Protein AF-A0A7C5T8Y0-F1 (afdb_monomer_lite)

Secondary structure (DSSP, 8-state):
---EEEEEETTEEEEEETTEEEETTEEEES-EEEETTEEEETTEE-----------EETTEESS---S------TTSEE-GGGHHHHHHHHHHHHHHHHTT-HHHHHHHHHHHT-HHHHHHHTTS-PPPPSSSHHHHHHHHHHHTTTTS-PPPP---HHHHHHTT-S-HHHHHTT--SSHHHHHHHHHTT-GGGGG--PPPSGGGHHHHHHHHHHS--EEETTEEE---GGGGTSSEEEEEETTEEEEEEEETTEEEEEESS-B--TTS-----PPEEETTEEEETTEEES----EEEEEEEESS-EEEEEE--S----S-EEEEE--

pLDDT: mean 71.52, std 16.38, range [30.36, 96.81]

Sequence (328 aa):
MHPFEVRISPSRALRVEEDKLQLGQSRVVGKVEVRGDGVYVDGRLVTFRRALKCPVKVGGLYLCGGPPEVPRFFYRDVFMPDFGELLRVSELYATDRLNSGDCLAEYLLALVRSSSFLWDIYSRREPGMPRRCREVLGALRARGLRERRLYTPPRLDAKTSALLGLLRFGEALELVERSWFGFAVAMRYGIYSAVRWRLPPGPDSWLFLFGIYAALDPVVVPGGVAADLGLLRTVPYVVARVVGRWLVAFNVAGLYIAAGNFNMMVDGGRKRARYASCDGDKCAVGKLLFNQCVEMNCGVVKTSDFEFKGLVKCRDFGTAFFSVEPCS

Radius of gyration: 21.52 Å; chains: 1; bounding box: 53×60×53 Å

Foldseek 3Di:
DDWDWFPLALPWIWTDDQQWIDIPPDIDGAGWDQFLQAIDGPNHHDDDDDDPPQPDDDPNDGPPDPDDNGDFQDRPQKDFPVCSRLSHLLRRLLSRCVNVQNLLSVLLSCFLALPVLLCCLVVVHDGDQDPGSRLLNVLSNQQSCVVPDNDDRRDDDPLSCLLSVNDDPVSLVVLLDLALSNLSSCLLSLVLCSVVRPDDRDSSSNSVVSSVLSQQAWGDDVPFIEGHPSNQVVGQWMWHRGSNWTWTWGQDPNDIAIEIPTPYDYPDDPPPRQYWDDDDQWIDRPQKTKPDFDFDQWKFKDAPVDTDTGTTDDDPPVGPIMMIGGDD

Structure (mmCIF, N/CA/C/O backbone):
data_AF-A0A7C5T8Y0-F1
#
_entry.id   AF-A0A7C5T8Y0-F1
#
loop_
_atom_site.group_PDB
_atom_site.id
_atom_site.type_symbol
_atom_site.label_atom_id
_atom_site.label_alt_id
_atom_site.label_comp_id
_atom_site.label_asym_id
_atom_site.label_entity_id
_atom_site.label_seq_id
_atom_site.pdbx_PDB_ins_code
_atom_site.Cartn_x
_atom_site.Cartn_y
_atom_site.Cartn_z
_atom_site.occupancy
_atom_site.B_iso_or_equiv
_atom_site.auth_seq_id
_atom_site.auth_comp_id
_atom_site.auth_asym_id
_atom_site.auth_atom_id
_atom_site.pdbx_PDB_model_num
ATOM 1 N N . MET A 1 1 ? -5.258 -8.574 21.446 1.00 65.69 1 MET A N 1
ATOM 2 C CA . MET A 1 1 ? -4.651 -7.629 20.483 1.00 65.69 1 MET A CA 1
ATOM 3 C C . MET A 1 1 ? -3.834 -6.623 21.277 1.00 65.69 1 MET A C 1
ATOM 5 O O . MET A 1 1 ? -4.382 -6.034 22.194 1.00 65.69 1 MET A O 1
ATOM 9 N N . HIS A 1 2 ? -2.546 -6.415 20.983 1.00 74.56 2 HIS A N 1
ATOM 10 C CA . HIS A 1 2 ? -1.782 -5.408 21.732 1.00 74.56 2 HIS A CA 1
ATOM 11 C C . HIS A 1 2 ? -2.324 -3.997 21.462 1.00 74.56 2 HIS A C 1
ATOM 13 O O . HIS A 1 2 ? -2.599 -3.691 20.300 1.00 74.56 2 HIS A O 1
ATOM 19 N N . PRO A 1 3 ? -2.481 -3.151 22.494 1.00 81.94 3 PRO A N 1
ATOM 20 C CA . PRO A 1 3 ? -2.982 -1.797 22.321 1.00 81.94 3 PRO A CA 1
ATOM 21 C C . PRO A 1 3 ? -2.024 -0.964 21.466 1.00 81.94 3 PRO A C 1
ATOM 23 O O . PRO A 1 3 ? -0.803 -1.078 21.593 1.00 81.94 3 PRO A O 1
ATOM 26 N N . PHE A 1 4 ? -2.573 -0.121 20.593 1.00 84.38 4 PHE A N 1
ATOM 27 C CA . PHE A 1 4 ? -1.785 0.720 19.692 1.00 84.38 4 PHE A CA 1
ATOM 28 C C . PHE A 1 4 ? -2.462 2.063 19.405 1.00 84.38 4 PHE A C 1
ATOM 30 O O . PHE A 1 4 ? -3.678 2.219 19.516 1.00 84.38 4 PHE A O 1
ATOM 37 N N . GLU A 1 5 ? -1.647 3.055 19.046 1.00 86.12 5 GLU A N 1
ATOM 38 C CA . GLU A 1 5 ? -2.076 4.419 18.742 1.00 86.12 5 GLU A CA 1
ATOM 39 C C . GLU A 1 5 ? -1.697 4.782 17.298 1.00 86.12 5 GLU A C 1
ATOM 41 O O . GLU A 1 5 ? -0.579 4.523 16.859 1.00 86.12 5 GLU A O 1
ATOM 46 N N . VAL A 1 6 ? -2.645 5.364 16.557 1.00 81.31 6 VAL A N 1
ATOM 47 C CA . VAL A 1 6 ? -2.522 5.669 15.123 1.00 81.31 6 VAL A CA 1
ATOM 48 C C . VAL A 1 6 ? -3.023 7.081 14.852 1.00 81.31 6 VAL A C 1
ATOM 50 O O . VAL A 1 6 ? -4.186 7.393 15.119 1.00 81.31 6 VAL A O 1
ATOM 53 N N . ARG A 1 7 ? -2.208 7.959 14.263 1.00 75.88 7 ARG A N 1
ATOM 54 C CA . ARG A 1 7 ? -2.655 9.294 13.843 1.00 75.88 7 ARG A CA 1
ATOM 55 C C . ARG A 1 7 ? -3.558 9.187 12.623 1.00 75.88 7 ARG A C 1
ATOM 57 O O . ARG A 1 7 ? -3.109 9.091 11.485 1.00 75.88 7 ARG A O 1
ATOM 64 N N . ILE A 1 8 ? -4.866 9.286 12.847 1.00 70.31 8 ILE A N 1
ATOM 65 C CA . ILE A 1 8 ? -5.853 9.388 11.760 1.00 70.31 8 ILE A CA 1
ATOM 66 C C . ILE A 1 8 ? -5.995 10.822 11.219 1.00 70.31 8 ILE A C 1
ATOM 68 O O . ILE A 1 8 ? -6.752 11.065 10.270 1.00 70.31 8 ILE A O 1
ATOM 72 N N . SER A 1 9 ? -5.322 11.780 11.871 1.00 67.44 9 SER A N 1
ATOM 73 C CA . SER A 1 9 ? -5.052 13.129 11.371 1.00 67.44 9 SER A CA 1
ATOM 74 C C . SER A 1 9 ? -3.861 13.773 12.092 1.00 67.44 9 SER A C 1
ATOM 76 O O . SER A 1 9 ? -3.529 13.309 13.183 1.00 67.44 9 SER A O 1
ATOM 78 N N . PRO A 1 10 ? -3.278 14.876 11.577 1.00 66.88 10 PRO A N 1
ATOM 79 C CA . PRO A 1 10 ? -2.125 15.529 12.207 1.00 66.88 10 PRO A CA 1
ATOM 80 C C . PRO A 1 10 ? -2.317 15.902 13.684 1.00 66.88 10 PRO A C 1
ATOM 82 O O . PRO A 1 10 ? -1.357 15.901 14.445 1.00 66.88 10 PRO A O 1
ATOM 85 N N . SER A 1 11 ? -3.549 16.208 14.105 1.00 66.94 11 SER A N 1
ATOM 86 C CA . SER A 1 11 ? -3.871 16.616 15.479 1.00 66.94 11 SER A CA 1
ATOM 87 C C . SER A 1 11 ? -4.691 15.592 16.265 1.00 66.94 11 SER A C 1
ATOM 89 O O . SER A 1 11 ? -5.116 15.883 17.382 1.00 66.94 11 SER A O 1
ATOM 91 N N . ARG A 1 12 ? -4.974 14.408 15.701 1.00 71.31 12 ARG A N 1
ATOM 92 C CA . ARG A 1 12 ? -5.805 13.395 16.374 1.00 71.31 12 ARG A CA 1
ATOM 93 C C . ARG A 1 12 ? -5.262 12.000 16.165 1.00 71.31 12 ARG A C 1
ATOM 95 O O . ARG A 1 12 ? -5.125 11.549 15.026 1.00 71.31 12 ARG A O 1
ATOM 102 N N . ALA A 1 13 ? -5.090 11.305 17.276 1.00 78.25 13 ALA A N 1
ATOM 103 C CA . ALA A 1 13 ? -4.768 9.899 17.300 1.00 78.25 13 ALA A CA 1
ATOM 104 C C . ALA A 1 13 ? -5.986 9.057 17.691 1.00 78.25 13 ALA A C 1
ATOM 106 O O . ALA A 1 13 ? -6.806 9.458 18.524 1.00 78.25 13 ALA A O 1
ATOM 107 N N . LEU A 1 14 ? -6.095 7.910 17.036 1.00 79.75 14 LEU A N 1
ATOM 108 C CA . LEU A 1 14 ? -6.981 6.817 17.367 1.00 79.75 14 LEU A CA 1
ATOM 109 C C . LEU A 1 14 ? -6.203 5.845 18.251 1.00 79.75 14 LEU A C 1
ATOM 111 O O . LEU A 1 14 ? -5.215 5.270 17.803 1.00 79.75 14 LEU A O 1
ATOM 115 N N . ARG A 1 15 ? -6.655 5.657 19.484 1.00 84.56 15 ARG A N 1
ATOM 116 C CA . ARG A 1 15 ? -6.183 4.597 20.369 1.00 84.56 15 ARG A CA 1
ATOM 117 C C . ARG A 1 15 ? -7.102 3.401 20.216 1.00 84.56 15 ARG A C 1
ATOM 119 O O . ARG A 1 15 ? -8.324 3.539 20.309 1.00 84.56 15 ARG A O 1
ATOM 126 N N . VAL A 1 16 ? -6.497 2.259 19.949 1.00 84.94 16 VAL A N 1
ATOM 127 C CA . VAL A 1 16 ? -7.160 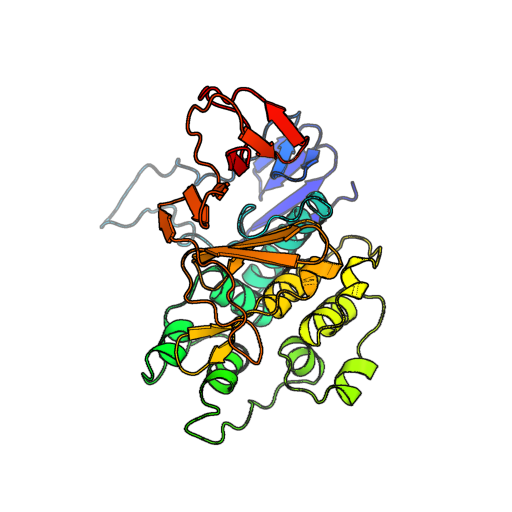0.973 19.794 1.00 84.94 16 VAL A CA 1
ATOM 128 C C . VAL A 1 16 ? -6.681 0.107 20.947 1.00 84.94 16 VAL A C 1
ATOM 130 O O . VAL A 1 16 ? -5.515 -0.275 20.997 1.00 84.94 16 VAL A O 1
ATOM 133 N N . GLU A 1 17 ? -7.565 -0.140 21.903 1.00 87.19 17 GLU A N 1
ATOM 134 C CA . GLU A 1 17 ? -7.331 -0.990 23.069 1.00 87.19 17 GLU A CA 1
ATOM 135 C C . GLU A 1 17 ? -8.321 -2.163 23.013 1.00 87.19 17 GLU A C 1
ATOM 137 O O . GLU A 1 17 ? -9.301 -2.101 22.274 1.00 87.19 17 GLU A O 1
ATOM 142 N N . GLU A 1 18 ? -8.076 -3.255 23.740 1.00 87.12 18 GLU A N 1
ATOM 143 C CA . GLU A 1 18 ? -8.909 -4.469 23.630 1.00 87.12 18 GLU A CA 1
ATOM 144 C C . GLU A 1 18 ? -10.381 -4.239 24.019 1.00 87.12 18 GLU A C 1
ATOM 146 O O . GLU A 1 18 ? -11.275 -4.916 23.511 1.00 87.12 18 GLU A O 1
ATOM 151 N N . ASP A 1 19 ? -10.634 -3.268 24.893 1.00 90.00 19 ASP A N 1
ATOM 152 C CA . ASP A 1 19 ? -11.925 -2.970 25.513 1.00 90.00 19 ASP A CA 1
ATOM 153 C C . ASP A 1 19 ? -12.510 -1.608 25.105 1.00 90.00 19 ASP A C 1
ATOM 155 O O . ASP A 1 19 ? -13.613 -1.246 25.533 1.00 90.00 19 ASP A O 1
ATOM 159 N N . LYS A 1 20 ? -11.785 -0.817 24.305 1.00 87.25 20 LYS A N 1
ATOM 160 C CA . LYS A 1 20 ? -12.259 0.492 23.848 1.00 87.25 20 LYS A CA 1
ATOM 161 C C . LYS A 1 20 ? -11.519 1.011 22.621 1.00 87.25 20 LYS A C 1
ATOM 163 O O . LYS A 1 20 ? -10.333 0.781 22.398 1.00 87.25 20 LYS A O 1
ATOM 168 N N . LEU A 1 21 ? -12.229 1.853 21.883 1.00 82.56 21 LEU A N 1
ATOM 169 C CA . LEU A 1 21 ? -11.697 2.670 20.805 1.00 82.56 21 LEU A CA 1
ATOM 170 C C . LEU A 1 21 ? -11.816 4.150 21.183 1.00 82.56 21 LEU A C 1
ATOM 172 O O . LEU A 1 21 ? -12.910 4.629 21.491 1.00 82.56 21 LEU A O 1
ATOM 176 N N . GLN A 1 22 ? -10.718 4.903 21.142 1.00 78.31 22 GLN A N 1
ATOM 177 C CA . GLN A 1 22 ? -10.705 6.313 21.542 1.00 78.31 22 GLN A CA 1
ATOM 178 C C . GLN A 1 22 ? -10.131 7.214 20.449 1.00 78.31 22 GLN A C 1
ATOM 180 O O . GLN A 1 22 ? -9.040 6.986 19.946 1.00 78.31 22 GLN A O 1
ATOM 185 N N . LEU A 1 23 ? -10.847 8.289 20.119 1.00 73.69 23 LEU A N 1
ATOM 186 C CA . LEU A 1 23 ? -10.410 9.341 19.208 1.00 73.69 23 LEU A CA 1
ATOM 187 C C . LEU A 1 23 ? -10.469 10.699 19.918 1.00 73.69 23 LEU A C 1
ATOM 189 O O . LEU A 1 23 ? -11.541 11.289 20.084 1.00 73.69 23 LEU A O 1
ATOM 193 N N . GLY A 1 24 ? -9.311 11.220 20.327 1.00 69.94 24 GLY A N 1
ATOM 194 C CA . GLY A 1 24 ? -9.250 12.422 21.165 1.00 69.94 24 GLY A CA 1
ATOM 195 C C . GLY A 1 24 ? -10.001 12.219 22.488 1.00 69.94 24 GLY A C 1
ATOM 196 O O . GLY A 1 24 ? -9.716 11.278 23.224 1.00 69.94 24 GLY A O 1
ATOM 197 N N . GLN A 1 25 ? -10.975 13.083 22.791 1.00 66.00 25 GLN A N 1
ATOM 198 C CA . GLN A 1 25 ? -11.827 12.947 23.985 1.00 66.00 25 GLN A CA 1
ATOM 199 C C . GLN A 1 25 ? -13.032 12.009 23.788 1.00 66.00 25 GLN A C 1
ATOM 201 O O . GLN A 1 25 ? -13.689 11.640 24.757 1.00 66.00 25 GLN A O 1
ATOM 206 N N . SER A 1 26 ? -13.350 11.621 22.549 1.00 64.94 26 SER A N 1
ATOM 207 C CA . SER A 1 26 ? -14.455 10.697 22.267 1.00 64.94 26 SER A CA 1
ATOM 208 C C . SER A 1 26 ? -13.987 9.254 22.434 1.00 64.94 26 SER A C 1
ATOM 210 O O . SER A 1 26 ? -12.995 8.864 21.824 1.00 64.94 26 SER A O 1
ATOM 212 N N . ARG A 1 27 ? -14.706 8.454 23.225 1.00 78.50 27 ARG A N 1
ATOM 213 C CA . ARG A 1 27 ? -14.421 7.026 23.426 1.00 78.50 27 ARG A CA 1
ATOM 214 C C . ARG A 1 27 ? -15.666 6.181 23.188 1.00 78.50 27 ARG A C 1
ATOM 216 O O . ARG A 1 27 ? -16.766 6.598 23.544 1.00 78.50 27 ARG A O 1
ATOM 223 N N . VAL A 1 28 ? -15.469 4.999 22.622 1.00 80.50 28 VAL A N 1
ATOM 224 C CA . VAL A 1 28 ? -16.471 3.941 22.500 1.00 80.50 28 VAL A CA 1
ATOM 225 C C . VAL A 1 28 ? -15.924 2.742 23.260 1.00 80.50 28 VAL A C 1
ATOM 227 O O . VAL A 1 28 ? -14.838 2.270 22.942 1.00 80.50 28 VAL A O 1
ATOM 230 N N . VAL A 1 29 ? -16.637 2.307 24.295 1.00 87.62 29 VAL A N 1
ATOM 231 C CA . VAL A 1 29 ? -16.274 1.136 25.106 1.00 87.62 29 VAL A CA 1
ATOM 232 C C . VAL A 1 29 ? -16.969 -0.086 24.515 1.00 87.62 29 VAL A C 1
ATOM 234 O O . VAL A 1 29 ? -18.123 0.027 24.105 1.00 87.62 29 VAL A O 1
ATOM 237 N N . GLY A 1 30 ? -16.260 -1.208 24.454 1.00 88.06 30 GLY A N 1
ATOM 238 C CA . GLY A 1 30 ? -16.724 -2.472 23.890 1.00 88.06 30 GLY A CA 1
ATOM 239 C C . GLY A 1 30 ? -15.552 -3.310 23.385 1.00 88.06 30 GLY A C 1
ATOM 240 O O . GLY A 1 30 ? -14.470 -2.781 23.133 1.00 88.06 30 GLY A O 1
ATOM 241 N N . LYS A 1 31 ? -15.761 -4.617 23.212 1.00 90.94 31 LYS A N 1
ATOM 242 C CA . LYS A 1 31 ? -14.727 -5.535 22.722 1.00 90.94 31 LYS A CA 1
ATOM 243 C C . LYS A 1 31 ? -14.282 -5.106 21.325 1.00 90.94 31 LYS A C 1
ATOM 245 O O . LYS A 1 31 ? -15.089 -5.121 20.390 1.00 90.94 31 LYS A O 1
ATOM 250 N N . VAL A 1 32 ? -13.011 -4.741 21.185 1.00 86.75 32 VAL A N 1
ATOM 251 C CA . VAL A 1 32 ? -12.444 -4.289 19.915 1.00 86.75 32 VAL A CA 1
ATOM 252 C C . VAL A 1 32 ? -11.831 -5.457 19.160 1.00 86.75 32 VAL A C 1
ATOM 254 O O . VAL A 1 32 ? -11.027 -6.218 19.694 1.00 86.75 32 VAL A O 1
ATOM 257 N N . GLU A 1 33 ? -12.189 -5.582 17.886 1.00 85.94 33 GLU A N 1
ATOM 258 C CA . GLU A 1 33 ? -11.655 -6.604 16.990 1.00 85.94 33 GLU A CA 1
ATOM 259 C C . GLU A 1 33 ? -11.249 -5.966 15.662 1.00 85.94 33 GLU A C 1
ATOM 261 O O . GLU A 1 33 ? -12.002 -5.184 15.082 1.00 85.94 33 GLU A O 1
ATOM 266 N N . VAL A 1 34 ? -10.069 -6.310 15.148 1.00 79.62 34 VAL A N 1
ATOM 267 C CA . VAL A 1 34 ? -9.705 -6.013 13.759 1.00 79.62 34 VAL A CA 1
ATOM 268 C C . VAL A 1 34 ? -9.941 -7.272 12.949 1.00 79.62 34 VAL A C 1
ATOM 270 O O . VAL A 1 34 ? -9.380 -8.317 13.250 1.00 79.62 34 VAL A O 1
ATOM 273 N N . ARG A 1 35 ? -10.801 -7.162 11.943 1.00 78.44 35 ARG A N 1
ATOM 274 C CA . ARG A 1 35 ? -11.185 -8.240 11.032 1.00 78.44 35 ARG A CA 1
ATOM 275 C C . ARG A 1 35 ? -10.740 -7.874 9.622 1.00 78.44 35 ARG A C 1
ATOM 277 O O . ARG A 1 35 ? -10.409 -6.719 9.359 1.00 78.44 35 ARG A O 1
ATOM 284 N N . GLY A 1 36 ? -10.755 -8.830 8.694 1.00 63.50 36 GLY A N 1
ATOM 285 C CA . GLY A 1 36 ? -10.302 -8.611 7.312 1.00 63.50 36 GLY A CA 1
ATOM 286 C C . GLY A 1 36 ? -11.020 -7.481 6.557 1.00 63.50 36 GLY A C 1
ATOM 287 O O . GLY A 1 36 ? -10.475 -6.953 5.588 1.00 63.50 36 GLY A O 1
ATOM 288 N N . ASP A 1 37 ? -12.202 -7.078 7.016 1.00 62.34 37 ASP A N 1
ATOM 289 C CA . ASP A 1 37 ? -13.075 -6.062 6.430 1.00 62.34 37 ASP A CA 1
ATOM 290 C C . ASP A 1 37 ? -13.169 -4.752 7.244 1.00 62.34 37 ASP A C 1
ATOM 292 O O . ASP A 1 37 ? -13.791 -3.792 6.779 1.00 62.34 37 ASP A O 1
ATOM 296 N N . GLY A 1 38 ? -12.523 -4.658 8.416 1.00 69.69 38 GLY A N 1
ATOM 297 C CA . GLY A 1 38 ? -12.429 -3.406 9.174 1.00 69.69 38 GLY A CA 1
ATOM 298 C C . GLY A 1 38 ? -12.188 -3.552 10.679 1.00 69.69 38 GLY A C 1
ATOM 299 O O . GLY A 1 38 ? -11.852 -4.617 11.188 1.00 69.69 38 GLY A O 1
ATOM 300 N N . VAL A 1 39 ? -12.357 -2.441 11.401 1.00 75.75 39 VAL A N 1
ATOM 301 C CA . VAL A 1 39 ? -12.285 -2.385 12.871 1.00 75.75 39 VAL A CA 1
ATOM 302 C C . VAL A 1 39 ? -13.698 -2.456 13.439 1.00 75.75 39 VAL A C 1
ATOM 304 O O . VAL A 1 39 ? -14.579 -1.731 12.982 1.00 75.75 39 VAL A O 1
ATOM 307 N N . TYR A 1 40 ? -13.908 -3.293 14.444 1.00 82.94 40 TYR A N 1
ATOM 308 C CA . TYR A 1 40 ? -15.197 -3.586 15.056 1.00 82.94 40 TYR A CA 1
ATOM 309 C C . TYR A 1 40 ? -15.184 -3.267 16.549 1.00 82.94 40 TYR A C 1
ATOM 311 O O . TYR A 1 40 ? -14.172 -3.471 17.211 1.00 82.94 40 TYR A O 1
ATOM 319 N N . VAL A 1 41 ? -16.320 -2.806 17.076 1.00 84.81 41 VAL A N 1
ATOM 320 C CA . VAL A 1 41 ? -16.587 -2.694 18.519 1.00 84.81 41 VAL A CA 1
ATOM 321 C C . VAL A 1 41 ? -17.884 -3.440 18.814 1.00 84.81 41 VAL A C 1
ATOM 323 O O . VAL A 1 41 ? -18.909 -3.136 18.200 1.00 84.81 41 VAL A O 1
ATOM 326 N N . ASP A 1 42 ? -17.832 -4.448 19.688 1.00 87.81 42 ASP A N 1
ATOM 327 C CA . ASP A 1 42 ? -18.957 -5.345 20.008 1.00 87.81 42 ASP A CA 1
ATOM 328 C C . ASP A 1 42 ? -19.651 -5.904 18.750 1.00 87.81 42 ASP A C 1
ATOM 330 O O . ASP A 1 42 ? -20.876 -5.902 18.608 1.00 87.81 42 ASP A O 1
ATOM 334 N N . GLY A 1 43 ? -18.846 -6.326 17.770 1.00 83.94 43 GLY A N 1
ATOM 335 C CA . GLY A 1 43 ? -19.334 -6.883 16.507 1.00 83.94 43 GLY A CA 1
ATOM 336 C C . GLY A 1 43 ? -19.924 -5.863 15.526 1.00 83.94 43 GLY A C 1
ATOM 337 O O . GLY A 1 43 ? -20.389 -6.261 14.460 1.00 83.94 43 GLY A O 1
ATOM 338 N N . ARG A 1 44 ? -19.861 -4.556 15.815 1.00 79.75 44 ARG A N 1
ATOM 339 C CA . ARG A 1 44 ? -20.306 -3.488 14.903 1.00 79.75 44 ARG A CA 1
ATOM 340 C C . ARG A 1 44 ? -19.128 -2.810 14.217 1.00 79.75 44 ARG A C 1
ATOM 342 O O . ARG A 1 44 ? -18.211 -2.343 14.888 1.00 79.75 44 ARG A O 1
ATOM 349 N N . LEU A 1 45 ? -19.184 -2.715 12.888 1.00 75.81 45 LEU A N 1
ATOM 350 C CA . LEU A 1 45 ? -18.157 -2.048 12.090 1.00 75.81 45 LEU A CA 1
ATOM 351 C C . LEU A 1 45 ? -18.060 -0.566 12.471 1.00 75.81 45 LEU A C 1
ATOM 353 O O . LEU A 1 45 ? -19.040 0.184 12.420 1.00 75.81 45 LEU A O 1
ATOM 357 N N . VAL A 1 46 ? -16.853 -0.128 12.802 1.00 69.62 46 VAL A N 1
ATOM 358 C CA . VAL A 1 46 ? -16.552 1.261 13.118 1.00 69.62 46 VAL A CA 1
ATOM 359 C C . VAL A 1 46 ? -16.432 2.048 11.822 1.00 69.62 46 VAL A C 1
ATOM 361 O O . VAL A 1 46 ? -15.484 1.897 11.054 1.00 69.62 46 VAL A O 1
ATOM 364 N N . THR A 1 47 ? -17.377 2.958 11.597 1.00 65.38 47 THR A N 1
ATOM 365 C CA . THR A 1 47 ? -17.291 3.914 10.489 1.00 65.38 47 THR A CA 1
ATOM 366 C C . THR A 1 47 ? -16.872 5.285 10.999 1.00 65.38 47 THR A C 1
ATOM 368 O O . THR A 1 47 ? -17.604 5.924 11.759 1.00 65.38 47 THR A O 1
ATOM 371 N N . PHE A 1 48 ? -15.729 5.785 10.534 1.00 58.84 48 PHE A N 1
ATOM 372 C CA . PHE A 1 48 ? -15.315 7.163 10.791 1.00 58.84 48 PHE A CA 1
ATOM 373 C C . PHE A 1 48 ? -16.110 8.117 9.901 1.00 58.84 48 PHE A C 1
ATOM 375 O O . PHE A 1 48 ? -15.754 8.347 8.747 1.00 58.84 48 PHE A O 1
ATOM 382 N N . ARG A 1 49 ? -17.191 8.686 10.434 1.00 50.72 49 ARG A N 1
ATOM 383 C CA . ARG A 1 49 ? -17.977 9.714 9.741 1.00 50.72 49 ARG A CA 1
ATOM 384 C C . ARG A 1 49 ? -17.530 11.110 10.159 1.00 50.72 49 ARG A C 1
ATOM 386 O O . ARG A 1 49 ? -17.079 11.330 11.284 1.00 50.72 49 ARG A O 1
ATOM 393 N N . ARG A 1 50 ? -17.696 12.080 9.258 1.00 47.88 50 ARG A N 1
ATOM 394 C CA . ARG A 1 50 ? -17.595 13.501 9.604 1.00 47.88 50 ARG A CA 1
ATOM 395 C C . ARG A 1 50 ? -18.639 13.802 10.683 1.00 47.88 50 ARG A C 1
ATOM 397 O O . ARG A 1 50 ? -19.819 13.521 10.492 1.00 47.88 50 ARG A O 1
ATOM 404 N N . ALA A 1 51 ? -18.213 14.363 11.813 1.00 45.12 51 ALA A N 1
ATOM 405 C CA . ALA A 1 51 ? -19.145 14.824 12.834 1.00 45.12 51 ALA A CA 1
ATOM 406 C C . ALA A 1 51 ? -19.991 15.967 12.243 1.00 45.12 51 ALA A C 1
ATOM 408 O O . ALA A 1 51 ? -19.470 17.040 11.951 1.00 45.12 51 ALA A O 1
ATOM 409 N N . LEU A 1 52 ? -21.288 15.722 12.039 1.00 42.00 52 LEU A N 1
ATOM 410 C CA . LEU A 1 52 ? -22.244 16.678 11.461 1.00 42.00 52 LEU A CA 1
ATOM 411 C C . LEU A 1 52 ? -22.649 17.810 12.426 1.00 42.00 52 LEU A C 1
ATOM 413 O O . LEU A 1 52 ? -23.392 18.705 12.036 1.00 42.00 52 LEU A O 1
ATOM 417 N N . LYS A 1 53 ? -22.164 17.815 13.676 1.00 41.56 53 LYS A N 1
ATOM 418 C CA . LYS A 1 53 ? -22.459 18.869 14.660 1.00 41.56 53 LYS A CA 1
ATOM 419 C C . LYS A 1 53 ? -21.632 20.136 14.402 1.00 41.56 53 LYS A C 1
ATOM 421 O O . LYS A 1 53 ? -20.783 20.498 15.207 1.00 41.56 53 LYS A O 1
ATOM 426 N N . CYS A 1 54 ? -21.872 20.811 13.282 1.00 49.12 54 CYS A N 1
ATOM 427 C CA . CYS A 1 54 ? -21.432 22.191 13.106 1.00 49.12 54 CYS A CA 1
ATOM 428 C C . CYS A 1 54 ? -22.561 23.023 12.484 1.00 49.12 54 CYS A C 1
ATOM 430 O O . CYS A 1 54 ? -22.702 23.037 11.260 1.00 49.12 54 CYS A O 1
ATOM 432 N N . PRO A 1 55 ? -23.402 23.669 13.307 1.00 43.88 55 PRO A N 1
ATOM 433 C CA . PRO A 1 55 ? -24.671 24.213 12.839 1.00 43.88 55 PRO A CA 1
ATOM 434 C C . PRO A 1 55 ? -24.589 25.565 12.108 1.00 43.88 55 PRO A C 1
ATOM 436 O O . PRO A 1 55 ? -25.638 26.106 11.785 1.00 43.88 55 PRO A O 1
ATOM 439 N N . VAL A 1 56 ? -23.410 26.135 11.807 1.00 44.00 56 VAL A N 1
ATOM 440 C CA . VAL A 1 56 ? -23.349 27.499 11.236 1.00 44.00 56 VAL A CA 1
ATOM 441 C C . VAL A 1 56 ? -22.307 27.641 10.118 1.00 44.00 56 VAL A C 1
ATOM 443 O O . VAL A 1 56 ? -21.116 27.384 10.313 1.00 44.00 56 VAL A O 1
ATOM 446 N N . LYS A 1 57 ? -22.775 28.084 8.939 1.00 44.38 57 LYS A N 1
ATOM 447 C CA . LYS A 1 57 ? -21.959 28.644 7.849 1.00 44.38 57 LYS A CA 1
ATOM 448 C C . LYS A 1 57 ? -21.931 30.167 7.995 1.00 44.38 57 LYS A C 1
ATOM 450 O O . LYS A 1 57 ? -22.993 30.776 8.051 1.00 44.38 57 LYS A O 1
ATOM 455 N N . VAL A 1 58 ? -20.749 30.779 7.968 1.00 42.34 58 VAL A N 1
ATOM 456 C CA . VAL A 1 58 ? -20.593 32.237 7.804 1.00 42.34 58 VAL A CA 1
ATOM 457 C C . VAL A 1 58 ? -19.679 32.466 6.604 1.00 42.34 58 VAL A C 1
ATOM 459 O O . VAL A 1 58 ? -18.600 31.883 6.531 1.00 42.34 58 VAL A O 1
ATOM 462 N N . GLY A 1 59 ? -20.140 33.230 5.609 1.00 47.53 59 GLY A N 1
ATOM 463 C CA . GLY A 1 59 ? -19.363 33.500 4.389 1.00 47.53 59 GLY A CA 1
ATOM 464 C C . GLY A 1 59 ? -19.016 32.259 3.549 1.00 47.53 59 GLY A C 1
ATOM 465 O O . GLY A 1 59 ? -17.991 32.239 2.879 1.00 47.53 59 GLY A O 1
ATOM 466 N N . GLY A 1 60 ? -19.823 31.192 3.613 1.00 50.06 60 GLY A N 1
ATOM 467 C CA . GLY A 1 60 ? -19.573 29.941 2.878 1.00 50.06 60 GLY A CA 1
ATOM 468 C C . GLY A 1 60 ? -18.589 28.970 3.547 1.00 50.06 60 GLY A C 1
ATOM 469 O O . GLY A 1 60 ? -18.427 27.849 3.064 1.00 50.06 60 GLY A O 1
ATOM 470 N N . LEU A 1 61 ? -17.998 29.341 4.687 1.00 41.56 61 LEU A N 1
ATOM 471 C CA . LEU A 1 61 ? -17.077 28.508 5.463 1.00 41.56 61 LEU A CA 1
ATOM 472 C C . LEU A 1 61 ? -17.773 27.941 6.711 1.00 41.56 61 LEU A C 1
ATOM 474 O O . LEU A 1 61 ? -18.549 28.625 7.381 1.00 41.56 61 LEU A O 1
ATOM 478 N N . TYR A 1 62 ? -17.512 26.669 7.022 1.00 49.41 62 TYR A N 1
ATOM 479 C CA . TYR A 1 62 ? -17.969 26.043 8.266 1.00 49.41 62 TYR A CA 1
ATOM 480 C C . TYR A 1 62 ? -17.062 26.497 9.417 1.00 49.41 62 TYR A C 1
ATOM 482 O O . TYR A 1 62 ? -15.855 26.272 9.357 1.00 49.41 62 TYR A O 1
ATOM 490 N N . LEU A 1 63 ? -17.635 27.095 10.469 1.00 43.75 63 LEU A N 1
ATOM 491 C CA . LEU A 1 63 ? -16.868 27.630 11.609 1.00 43.75 63 LEU A CA 1
ATOM 492 C C . LEU A 1 63 ? -16.137 26.541 12.415 1.00 43.75 63 LEU A C 1
ATOM 494 O O . LEU A 1 63 ? -15.058 26.774 12.946 1.00 43.75 63 LEU A O 1
ATOM 498 N N . CYS A 1 64 ? -16.664 25.316 12.440 1.00 51.59 64 CYS A N 1
ATOM 499 C CA . CYS A 1 64 ? -15.959 24.135 12.945 1.00 51.59 64 CYS A CA 1
ATOM 500 C C . CYS A 1 64 ? -15.169 23.506 11.791 1.00 51.59 64 CYS A C 1
ATOM 502 O O . CYS A 1 64 ? -15.466 22.409 11.307 1.00 51.59 64 CYS A O 1
ATOM 504 N N . GLY A 1 65 ? -14.183 24.255 11.306 1.00 40.25 65 GLY A N 1
ATOM 505 C CA . GLY A 1 65 ? -13.210 23.801 10.326 1.00 40.25 65 GLY A CA 1
ATOM 506 C C . GLY A 1 65 ? -12.289 22.751 10.937 1.00 40.25 65 GLY A C 1
ATOM 507 O O . GLY A 1 65 ? -11.148 23.034 11.282 1.00 40.25 65 GLY A O 1
ATOM 508 N N . GLY A 1 66 ? -12.761 21.508 11.056 1.00 39.06 66 GLY A N 1
ATOM 509 C CA . GLY A 1 66 ? -11.833 20.395 10.886 1.00 39.06 66 GLY A CA 1
ATOM 510 C C . GLY A 1 66 ? -11.212 20.527 9.490 1.00 39.06 66 GLY A C 1
ATOM 511 O O . GLY A 1 66 ? -11.928 20.943 8.572 1.00 39.06 66 GLY A O 1
ATOM 512 N N . PRO A 1 67 ? -9.913 20.238 9.314 1.00 39.28 67 PRO A N 1
ATOM 513 C CA . PRO A 1 67 ? -9.276 20.382 8.014 1.00 39.28 67 PRO A CA 1
ATOM 514 C C . PRO A 1 67 ? -10.054 19.603 6.936 1.00 39.28 67 PRO A C 1
ATOM 516 O O . PRO A 1 67 ? -10.709 18.603 7.268 1.00 39.28 67 PRO A O 1
ATOM 519 N N . PRO A 1 68 ? -10.010 20.059 5.666 1.00 46.00 68 PRO A N 1
ATOM 520 C CA . PRO A 1 68 ? -10.534 19.303 4.526 1.00 46.00 68 PRO A CA 1
ATOM 521 C C . PRO A 1 68 ? -10.078 17.847 4.625 1.00 46.00 68 PRO A C 1
ATOM 523 O O . PRO A 1 68 ? -8.992 17.608 5.151 1.00 46.00 68 PRO A O 1
ATOM 526 N N . GLU A 1 69 ? -10.930 16.911 4.185 1.00 53.16 69 GLU A N 1
ATOM 527 C CA . GLU A 1 69 ? -10.752 15.456 4.321 1.00 53.16 69 GLU A CA 1
ATOM 528 C C . GLU A 1 69 ? -9.282 15.056 4.425 1.00 53.16 69 GLU A C 1
ATOM 530 O O . GLU A 1 69 ? -8.544 15.049 3.438 1.00 53.16 69 GLU A O 1
ATOM 535 N N . VAL A 1 70 ? -8.846 14.784 5.655 1.00 55.25 70 VAL A N 1
ATOM 536 C CA . VAL A 1 70 ? -7.459 14.413 5.898 1.00 55.25 70 VAL A CA 1
ATOM 537 C C . VAL A 1 70 ? -7.204 13.121 5.129 1.00 55.25 70 VAL A C 1
ATOM 539 O O . VAL A 1 70 ? -8.011 12.191 5.253 1.00 55.25 70 VAL A O 1
ATOM 542 N N . PRO A 1 71 ? -6.153 13.055 4.298 1.00 59.19 71 PRO A N 1
ATOM 543 C CA . PRO A 1 71 ? -5.925 11.894 3.465 1.00 59.19 71 PRO A CA 1
ATOM 544 C C . PRO A 1 71 ? -5.648 10.665 4.339 1.00 59.19 71 PRO A C 1
ATOM 546 O O . PRO A 1 71 ? -4.982 10.735 5.370 1.00 59.19 71 PRO A O 1
ATOM 549 N N . ARG A 1 72 ? -6.238 9.538 3.945 1.00 68.38 72 ARG A N 1
ATOM 550 C CA . ARG A 1 72 ? -6.192 8.258 4.657 1.00 68.38 72 ARG A CA 1
ATOM 551 C C . ARG A 1 72 ? -6.096 7.135 3.638 1.00 68.38 72 ARG A C 1
ATOM 553 O O . ARG A 1 72 ? -6.644 7.274 2.540 1.00 68.38 72 ARG A O 1
ATOM 560 N N . PHE A 1 73 ? -5.462 6.043 4.041 1.00 63.91 73 PHE A N 1
ATOM 561 C CA . PHE A 1 73 ? -5.593 4.748 3.386 1.00 63.91 73 PHE A CA 1
ATOM 562 C C . PHE A 1 73 ? -6.826 4.082 3.994 1.00 63.91 73 PHE A C 1
ATOM 564 O O . PHE A 1 73 ? -6.878 3.879 5.206 1.00 63.91 73 PHE A O 1
ATOM 571 N N . PHE A 1 74 ? -7.869 3.853 3.196 1.00 57.62 74 PHE A N 1
ATOM 572 C CA . PHE A 1 74 ? -9.092 3.211 3.680 1.00 57.62 74 PHE A CA 1
ATOM 573 C C . PHE A 1 74 ? -9.229 1.804 3.102 1.00 57.62 74 PHE A C 1
ATOM 575 O O . PHE A 1 74 ? -8.737 1.506 2.019 1.00 57.62 74 PHE A O 1
ATOM 582 N N . TYR A 1 75 ? -9.967 0.980 3.848 1.00 51.03 75 TYR A N 1
ATOM 583 C CA . TYR A 1 75 ? -9.914 -0.481 3.911 1.00 51.03 75 TYR A CA 1
ATOM 584 C C . TYR A 1 75 ? -10.313 -1.296 2.671 1.00 51.03 75 TYR A C 1
ATOM 586 O O . TYR A 1 75 ? -10.770 -2.432 2.785 1.00 51.03 75 TYR A O 1
ATOM 594 N N . ARG A 1 76 ? -10.220 -0.725 1.474 1.00 57.94 76 ARG A N 1
ATOM 595 C CA . ARG A 1 76 ? -10.643 -1.383 0.232 1.00 57.94 76 ARG A CA 1
ATOM 596 C C . ARG A 1 76 ? -9.655 -1.215 -0.903 1.00 57.94 76 ARG A C 1
ATOM 598 O O . ARG A 1 76 ? -9.885 -1.777 -1.964 1.00 57.94 76 ARG A O 1
ATOM 605 N N . ASP A 1 77 ? -8.572 -0.473 -0.698 1.00 67.81 77 ASP A N 1
ATOM 606 C CA . ASP A 1 77 ? -7.627 -0.215 -1.777 1.00 67.81 77 ASP A CA 1
ATOM 607 C C . ASP A 1 77 ? -6.860 -1.494 -2.170 1.00 67.81 77 ASP A C 1
ATOM 609 O O . ASP A 1 77 ? -6.510 -1.646 -3.339 1.00 67.81 77 ASP A O 1
ATOM 613 N N . VAL A 1 78 ? -6.693 -2.457 -1.251 1.00 75.19 78 VAL A N 1
ATOM 614 C CA . VAL A 1 78 ? -6.138 -3.795 -1.533 1.00 75.19 78 VAL A CA 1
ATOM 615 C C . VAL A 1 78 ? -6.912 -4.885 -0.805 1.00 75.19 78 VAL A C 1
ATOM 617 O O . VAL A 1 78 ? -7.285 -4.736 0.361 1.00 75.19 78 VAL A O 1
ATOM 620 N N . PHE A 1 79 ? -7.086 -6.018 -1.476 1.00 77.56 79 PHE A N 1
ATOM 621 C CA . PHE A 1 79 ? -7.613 -7.251 -0.922 1.00 77.56 79 PHE A CA 1
ATOM 622 C C . PHE A 1 79 ? -6.788 -8.458 -1.394 1.00 77.56 79 PHE A C 1
ATOM 624 O O . PHE A 1 79 ? -6.582 -8.668 -2.593 1.00 77.56 79 PHE A O 1
ATOM 631 N N . MET A 1 80 ? -6.333 -9.250 -0.420 1.00 81.81 80 MET A N 1
ATOM 632 C CA . MET A 1 80 ? -5.646 -10.534 -0.582 1.00 81.81 80 MET A CA 1
ATOM 633 C C . MET A 1 80 ? -6.161 -11.459 0.534 1.00 81.81 80 MET A C 1
ATOM 635 O O . MET A 1 80 ? -5.949 -11.116 1.702 1.00 81.81 80 MET A O 1
ATOM 639 N N . PRO A 1 81 ? -6.839 -12.583 0.221 1.00 73.69 81 PRO A N 1
ATOM 640 C CA . PRO A 1 81 ? -7.556 -13.394 1.215 1.00 73.69 81 PRO A CA 1
ATOM 641 C C . PRO A 1 81 ? -6.715 -13.771 2.436 1.00 73.69 81 PRO A C 1
ATOM 643 O O . PRO A 1 81 ? -7.124 -13.543 3.571 1.00 73.69 81 PRO A O 1
ATOM 646 N N . ASP A 1 82 ? -5.493 -14.245 2.193 1.00 81.19 82 ASP A N 1
ATOM 647 C CA . ASP A 1 82 ? -4.610 -14.786 3.232 1.00 81.19 82 ASP A CA 1
ATOM 648 C C . ASP A 1 82 ? -3.985 -13.706 4.137 1.00 81.19 82 ASP A C 1
ATOM 650 O O . ASP A 1 82 ? -3.299 -14.024 5.107 1.00 81.19 82 ASP A O 1
ATOM 654 N N . PHE A 1 83 ? -4.208 -12.422 3.833 1.00 84.62 83 PHE A N 1
ATOM 655 C CA . PHE A 1 83 ? -3.570 -11.287 4.510 1.00 84.62 83 PHE A CA 1
ATOM 656 C C . PHE A 1 83 ? -4.567 -10.249 5.024 1.00 84.62 83 PHE A C 1
ATOM 658 O O . PHE A 1 83 ? -4.161 -9.135 5.346 1.00 84.62 83 PHE A O 1
ATOM 665 N N . GLY A 1 84 ? -5.859 -10.586 5.107 1.00 82.25 84 GLY A N 1
ATOM 666 C CA . GLY A 1 84 ? -6.930 -9.639 5.435 1.00 82.25 84 GLY A CA 1
ATOM 667 C C . GLY A 1 84 ? -6.635 -8.768 6.661 1.00 82.25 84 GLY A C 1
ATOM 668 O O . GLY A 1 84 ? -6.586 -7.546 6.542 1.00 82.25 84 GLY A O 1
ATOM 669 N N . GLU A 1 85 ? -6.393 -9.378 7.824 1.00 84.00 85 GLU A N 1
ATOM 670 C CA . GLU A 1 85 ? -6.102 -8.645 9.068 1.00 84.00 85 GLU A CA 1
ATOM 671 C C . GLU A 1 85 ? -4.816 -7.814 8.976 1.00 84.00 85 GLU A C 1
ATOM 673 O O . GLU A 1 85 ? -4.799 -6.649 9.377 1.00 84.00 85 GLU A O 1
ATOM 678 N N . LEU A 1 86 ? -3.751 -8.384 8.400 1.00 88.75 86 LEU A N 1
ATOM 679 C CA . LEU A 1 86 ? -2.475 -7.692 8.233 1.00 88.75 86 LEU A CA 1
ATOM 680 C C . LEU A 1 86 ? -2.636 -6.449 7.351 1.00 88.75 86 LEU A C 1
ATOM 682 O O . LEU A 1 86 ? -2.182 -5.381 7.744 1.00 88.75 86 LEU A O 1
ATOM 686 N N . LEU A 1 87 ? -3.340 -6.556 6.218 1.00 86.88 87 LEU A N 1
ATOM 687 C CA . LEU A 1 87 ? -3.650 -5.419 5.346 1.00 86.88 87 LEU A CA 1
ATOM 688 C C . LEU A 1 87 ? -4.347 -4.296 6.121 1.00 86.88 87 LEU A C 1
ATOM 690 O O . LEU A 1 87 ? -3.961 -3.135 5.981 1.00 86.88 87 LEU A O 1
ATOM 694 N N . ARG A 1 88 ? -5.323 -4.626 6.979 1.00 83.31 88 ARG A N 1
ATOM 695 C CA . ARG A 1 88 ? -6.036 -3.614 7.775 1.00 83.31 88 ARG A CA 1
ATOM 696 C C . ARG A 1 88 ? -5.134 -2.906 8.777 1.00 83.31 88 ARG A C 1
ATOM 698 O O . ARG A 1 88 ? -5.222 -1.687 8.925 1.00 83.31 88 ARG A O 1
ATOM 705 N N . VAL A 1 89 ? -4.262 -3.647 9.456 1.00 86.94 89 VAL A N 1
ATOM 706 C CA . VAL A 1 89 ? -3.295 -3.056 10.390 1.00 86.94 89 VAL A CA 1
ATOM 707 C C . VAL A 1 89 ? -2.273 -2.197 9.637 1.00 86.94 89 VAL A C 1
ATOM 709 O O . VAL A 1 89 ? -1.998 -1.066 10.039 1.00 86.94 89 VAL A O 1
ATOM 712 N N . SER A 1 90 ? -1.771 -2.679 8.502 1.00 91.31 90 SER A N 1
ATOM 713 C CA . SER A 1 90 ? -0.829 -1.954 7.650 1.00 91.31 90 SER A CA 1
ATOM 714 C C . SER A 1 90 ? -1.396 -0.638 7.118 1.00 91.31 90 SER A C 1
ATOM 716 O O . SER A 1 90 ? -0.676 0.355 7.083 1.00 91.31 90 SER A O 1
ATOM 718 N N . GLU A 1 91 ? -2.671 -0.583 6.732 1.00 86.50 91 GLU A N 1
ATOM 719 C CA . GLU A 1 91 ? -3.329 0.654 6.278 1.00 86.50 91 GLU A CA 1
ATOM 720 C C . GLU A 1 91 ? -3.507 1.688 7.393 1.00 86.50 91 GLU A C 1
ATOM 722 O O . GLU A 1 91 ? -3.366 2.894 7.154 1.00 86.50 91 GLU A O 1
ATOM 727 N N . LEU A 1 92 ? -3.792 1.231 8.617 1.00 83.94 92 LEU A N 1
ATOM 728 C CA . LEU A 1 92 ? -3.833 2.100 9.790 1.00 83.94 92 LEU A CA 1
ATOM 729 C C . LEU A 1 92 ? -2.465 2.758 9.994 1.00 83.94 92 LEU A C 1
ATOM 731 O O . LEU A 1 92 ? -2.377 3.986 10.020 1.00 83.94 92 LEU A O 1
ATOM 735 N N . TYR A 1 93 ? -1.389 1.972 10.036 1.00 91.06 93 TYR A N 1
ATOM 736 C CA . TYR A 1 93 ? -0.041 2.527 10.168 1.00 91.06 93 TYR A CA 1
ATOM 737 C C . TYR A 1 93 ? 0.389 3.356 8.951 1.00 91.06 93 TYR A C 1
ATOM 739 O O . TYR A 1 93 ? 1.030 4.388 9.123 1.00 91.06 93 TYR A O 1
ATOM 747 N N . ALA A 1 94 ? -0.022 3.006 7.728 1.00 90.50 94 ALA A N 1
ATOM 748 C CA . ALA A 1 94 ? 0.239 3.830 6.545 1.00 90.50 94 ALA A CA 1
ATOM 749 C C . ALA A 1 94 ? -0.418 5.213 6.678 1.00 90.50 94 ALA A C 1
ATOM 751 O O . ALA A 1 94 ? 0.178 6.235 6.336 1.00 90.50 94 ALA A O 1
ATOM 752 N N . THR A 1 95 ? -1.633 5.252 7.233 1.00 85.25 95 THR A N 1
ATOM 753 C CA . THR A 1 95 ? -2.350 6.494 7.537 1.00 85.25 95 THR A CA 1
ATOM 754 C C . THR A 1 95 ? -1.626 7.312 8.607 1.00 85.25 95 THR A C 1
ATOM 756 O O . THR A 1 95 ? -1.513 8.529 8.459 1.00 85.25 95 THR A O 1
ATOM 759 N N . ASP A 1 96 ? -1.087 6.670 9.645 1.00 87.44 96 ASP A N 1
ATOM 760 C CA . ASP A 1 96 ? -0.265 7.335 10.666 1.00 87.44 96 ASP A CA 1
ATOM 761 C C . ASP A 1 96 ? 1.010 7.963 10.085 1.00 87.44 96 ASP A C 1
ATOM 763 O O . ASP A 1 96 ? 1.292 9.142 10.333 1.00 87.44 96 ASP A O 1
ATOM 767 N N . ARG A 1 97 ? 1.743 7.215 9.249 1.00 91.81 97 ARG A N 1
ATOM 768 C CA . ARG A 1 97 ? 2.950 7.705 8.564 1.00 91.81 97 ARG A CA 1
ATOM 769 C C . ARG A 1 97 ? 2.645 8.894 7.663 1.00 91.81 97 ARG A C 1
ATOM 771 O O . ARG A 1 97 ? 3.312 9.923 7.758 1.00 91.81 97 ARG A O 1
ATOM 778 N N . LEU A 1 98 ? 1.596 8.787 6.850 1.00 88.12 98 LEU A N 1
ATOM 779 C CA . LEU A 1 98 ? 1.132 9.864 5.977 1.00 88.12 98 LEU A CA 1
ATOM 780 C C . LEU A 1 98 ? 0.790 11.130 6.769 1.00 88.12 98 LEU A C 1
ATOM 782 O O . LEU A 1 98 ? 1.262 12.217 6.445 1.00 88.12 98 LEU A O 1
ATOM 786 N N . ASN A 1 99 ? 0.017 10.993 7.847 1.00 83.06 99 ASN A N 1
ATOM 787 C CA . ASN A 1 99 ? -0.370 12.127 8.688 1.00 83.06 99 ASN A CA 1
ATOM 788 C C . ASN A 1 99 ? 0.793 12.714 9.493 1.00 83.06 99 ASN A C 1
ATOM 790 O O . ASN A 1 99 ? 0.712 13.863 9.929 1.00 83.06 99 ASN A O 1
ATOM 794 N N . SER A 1 100 ? 1.870 11.950 9.663 1.00 86.81 100 SER A N 1
ATOM 795 C CA . SER A 1 100 ? 3.129 12.408 10.252 1.00 86.81 100 SER A CA 1
ATOM 796 C C . SER A 1 100 ? 4.075 13.063 9.237 1.00 86.81 100 SER A C 1
ATOM 798 O O . SER A 1 100 ? 5.137 13.537 9.630 1.00 86.81 100 SER A O 1
ATOM 800 N N . GLY A 1 101 ? 3.692 13.139 7.957 1.00 86.38 101 GLY A N 1
ATOM 801 C CA . GLY A 1 101 ? 4.475 13.786 6.903 1.00 86.38 101 GLY A CA 1
ATOM 802 C C . GLY A 1 101 ? 5.540 12.895 6.260 1.00 86.38 101 GLY A C 1
ATOM 803 O O . GLY A 1 101 ? 6.495 13.417 5.687 1.00 86.38 101 GLY A O 1
ATOM 804 N N . ASP A 1 102 ? 5.406 11.570 6.353 1.00 91.62 102 ASP A N 1
ATOM 805 C CA . ASP A 1 102 ? 6.316 10.626 5.701 1.00 91.62 102 ASP A CA 1
ATOM 806 C C . ASP A 1 102 ? 6.168 10.672 4.167 1.00 91.62 102 ASP A C 1
ATOM 808 O O . ASP A 1 102 ? 5.090 10.430 3.615 1.00 91.62 102 ASP A O 1
ATOM 812 N N . CYS A 1 103 ? 7.268 10.952 3.464 1.00 91.12 103 CYS A N 1
ATOM 813 C CA . CYS A 1 103 ? 7.262 11.100 2.011 1.00 91.12 103 CYS A CA 1
ATOM 814 C C . CYS A 1 103 ? 7.062 9.796 1.227 1.00 91.12 103 CYS A C 1
ATOM 816 O O . CYS A 1 103 ? 6.575 9.846 0.096 1.00 91.12 103 CYS A O 1
ATOM 818 N N . LEU A 1 104 ? 7.406 8.638 1.794 1.00 91.69 104 LEU A N 1
ATOM 819 C CA . LEU A 1 104 ? 7.120 7.338 1.184 1.00 91.69 104 LEU A CA 1
ATOM 820 C C . L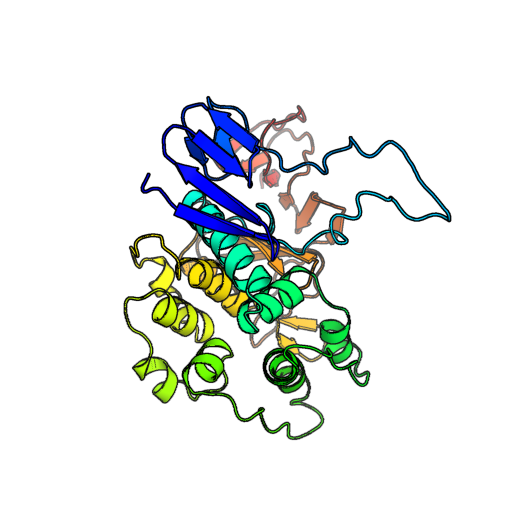EU A 1 104 ? 5.645 6.962 1.366 1.00 91.69 104 LEU A C 1
ATOM 822 O O . LEU A 1 104 ? 5.049 6.360 0.474 1.00 91.69 104 LEU A O 1
ATOM 826 N N . ALA A 1 105 ? 5.023 7.374 2.473 1.00 91.31 105 ALA A N 1
ATOM 827 C CA . ALA A 1 105 ? 3.578 7.251 2.639 1.00 91.31 105 ALA A CA 1
ATOM 828 C C . ALA A 1 105 ? 2.812 8.210 1.703 1.00 91.31 105 ALA A C 1
ATOM 830 O O . ALA A 1 105 ? 1.828 7.804 1.090 1.00 91.31 105 ALA A O 1
ATOM 831 N N . GLU A 1 106 ? 3.288 9.446 1.505 1.00 89.00 106 GLU A N 1
ATOM 832 C CA . GLU A 1 106 ? 2.765 10.366 0.471 1.00 89.00 106 GLU A CA 1
ATOM 833 C C . GLU A 1 106 ? 2.894 9.763 -0.941 1.00 89.00 106 GLU A C 1
ATOM 835 O O . GLU A 1 106 ? 1.958 9.825 -1.738 1.00 89.00 106 GLU A O 1
ATOM 840 N N . TYR A 1 107 ? 4.027 9.119 -1.244 1.00 86.81 107 TYR A N 1
ATOM 841 C CA . TYR A 1 107 ? 4.238 8.381 -2.494 1.00 86.81 107 TYR A CA 1
ATOM 842 C C . TYR A 1 107 ? 3.226 7.255 -2.684 1.00 86.81 107 TYR A C 1
ATOM 844 O O . TYR A 1 107 ? 2.580 7.169 -3.731 1.00 86.81 107 TYR A O 1
ATOM 852 N N . LEU A 1 108 ? 3.054 6.418 -1.661 1.00 87.50 108 LEU A N 1
ATOM 853 C CA . LEU A 1 108 ? 2.096 5.321 -1.684 1.00 87.50 108 LEU A CA 1
ATOM 854 C C . LEU A 1 108 ? 0.672 5.846 -1.899 1.00 87.50 108 LEU A C 1
ATOM 856 O O . LEU A 1 108 ? -0.062 5.325 -2.736 1.00 87.50 108 LEU A O 1
ATOM 860 N N . LEU A 1 109 ? 0.295 6.926 -1.211 1.00 85.00 109 LEU A N 1
ATOM 861 C CA . LEU A 1 109 ? -1.013 7.554 -1.375 1.00 85.00 109 LEU A CA 1
ATOM 862 C C . LEU A 1 109 ? -1.206 8.088 -2.798 1.00 85.00 109 LEU A C 1
ATOM 864 O O . LEU A 1 109 ? -2.284 7.917 -3.370 1.00 85.00 109 LEU A O 1
ATOM 868 N N . ALA A 1 110 ? -0.189 8.734 -3.373 1.00 82.50 110 ALA A N 1
ATOM 869 C CA . ALA A 1 110 ? -0.258 9.264 -4.729 1.00 82.50 110 ALA A CA 1
ATOM 870 C C . ALA A 1 110 ? -0.501 8.151 -5.759 1.00 82.50 110 ALA A C 1
ATOM 872 O O . ALA A 1 110 ? -1.342 8.319 -6.648 1.00 82.50 110 ALA A O 1
ATOM 873 N N . LEU A 1 111 ? 0.173 7.003 -5.600 1.00 80.75 111 LEU A N 1
ATOM 874 C CA . LEU A 1 111 ? -0.058 5.802 -6.408 1.00 80.75 111 LEU A CA 1
ATOM 875 C C . LEU A 1 111 ? -1.496 5.297 -6.268 1.00 80.75 111 LEU A C 1
ATOM 877 O O . LEU A 1 111 ? -2.191 5.153 -7.272 1.00 80.75 111 LEU A O 1
ATOM 881 N N . VAL A 1 112 ? -1.970 5.084 -5.040 1.00 79.81 112 VAL A N 1
ATOM 882 C CA . VAL A 1 112 ? -3.338 4.608 -4.765 1.00 79.81 112 VAL A CA 1
ATOM 883 C C . VAL A 1 112 ? -4.382 5.544 -5.382 1.00 79.81 112 VAL A C 1
ATOM 885 O O . VAL A 1 112 ? -5.325 5.108 -6.049 1.00 79.81 112 VAL A O 1
ATOM 888 N N . ARG A 1 113 ? -4.196 6.857 -5.201 1.00 78.38 113 ARG A N 1
ATOM 889 C CA . ARG A 1 113 ? -5.135 7.896 -5.641 1.00 78.38 113 ARG A CA 1
ATOM 890 C C . ARG A 1 113 ? -5.017 8.283 -7.101 1.00 78.38 113 ARG A C 1
ATOM 892 O O . ARG A 1 113 ? -5.874 9.038 -7.556 1.00 78.38 113 ARG A O 1
ATOM 899 N N . SER A 1 114 ? -4.026 7.783 -7.842 1.00 72.94 114 SER A N 1
ATOM 900 C CA . SER A 1 114 ? -3.855 8.158 -9.252 1.00 72.94 114 SER A CA 1
ATOM 901 C C . SER A 1 114 ? -3.608 9.645 -9.438 1.00 72.94 114 SER A C 1
ATOM 903 O O . SER A 1 114 ? -4.227 10.290 -10.288 1.00 72.94 114 SER A O 1
ATOM 905 N N . SER A 1 115 ? -2.758 10.227 -8.593 1.00 76.69 115 SER A N 1
ATOM 906 C CA . SER A 1 115 ? -2.477 11.656 -8.680 1.00 76.69 115 SER A CA 1
ATOM 907 C C . SER A 1 115 ? -2.120 12.050 -10.114 1.00 76.69 115 SER A C 1
ATOM 909 O O . SER A 1 115 ? -1.361 11.355 -10.784 1.00 76.69 115 SER A O 1
ATOM 911 N N . SER A 1 116 ? -2.679 13.162 -10.594 1.00 71.38 116 SER A N 1
ATOM 912 C CA . SER A 1 116 ? -2.609 13.568 -12.007 1.00 71.38 116 SER A CA 1
ATOM 913 C C . SER A 1 116 ? -1.186 13.592 -12.570 1.00 71.38 116 SER A C 1
ATOM 915 O O . SER A 1 116 ? -0.971 13.165 -13.699 1.00 71.38 116 SER A O 1
ATOM 917 N N . PHE A 1 117 ? -0.199 13.992 -11.765 1.00 71.75 117 PHE A N 1
ATOM 918 C CA . PHE A 1 117 ? 1.205 14.033 -12.177 1.00 71.75 117 PHE A CA 1
ATOM 919 C C . PHE A 1 117 ? 1.795 12.652 -12.513 1.00 71.75 117 PHE A C 1
ATOM 921 O O . PHE A 1 117 ? 2.770 12.567 -13.257 1.00 71.75 117 PHE A O 1
ATOM 928 N N . LEU A 1 118 ? 1.211 11.566 -11.993 1.00 69.38 118 LEU A N 1
ATOM 929 C CA . LEU A 1 118 ? 1.567 10.206 -12.394 1.00 69.38 118 LEU A CA 1
ATOM 930 C C . LEU A 1 118 ? 1.155 9.957 -13.844 1.00 69.38 118 LEU A C 1
ATOM 932 O O . LEU A 1 118 ? 1.929 9.369 -14.589 1.00 69.38 118 LEU A O 1
ATOM 936 N N . TRP A 1 119 ? -0.015 10.455 -14.261 1.00 65.00 119 TRP A N 1
ATOM 937 C CA . TRP A 1 119 ? -0.523 10.352 -15.635 1.00 65.00 119 TRP A CA 1
ATOM 938 C C . TRP A 1 119 ? 0.229 11.224 -16.634 1.00 65.00 119 TRP A C 1
ATOM 940 O O . TRP A 1 119 ? 0.298 10.886 -17.818 1.00 65.00 119 TRP A O 1
ATOM 950 N N . ASP A 1 120 ? 0.822 12.327 -16.182 1.00 64.81 120 ASP A N 1
ATOM 951 C CA . ASP A 1 120 ? 1.602 13.218 -17.045 1.00 64.81 120 ASP A CA 1
ATOM 952 C C . ASP A 1 120 ? 2.783 12.485 -17.704 1.00 64.81 120 ASP A C 1
ATOM 954 O O . ASP A 1 120 ? 3.083 12.708 -18.878 1.00 64.81 120 ASP A O 1
ATOM 958 N N . ILE A 1 121 ? 3.370 11.517 -16.989 1.00 57.84 121 ILE A N 1
ATOM 959 C CA . ILE A 1 121 ? 4.417 10.622 -17.501 1.00 57.84 121 ILE A CA 1
ATOM 960 C C . ILE A 1 121 ? 3.904 9.803 -18.701 1.00 57.84 121 ILE A C 1
ATOM 962 O O . ILE A 1 121 ? 4.615 9.649 -19.693 1.00 57.84 121 ILE A O 1
ATOM 966 N N . TYR A 1 122 ? 2.656 9.328 -18.648 1.00 56.44 122 TYR A N 1
ATOM 967 C CA . TYR A 1 122 ? 2.027 8.534 -19.713 1.00 56.44 122 TYR A CA 1
ATOM 968 C C . TYR A 1 122 ? 1.559 9.401 -20.888 1.00 56.44 122 TYR A C 1
ATOM 970 O O . TYR A 1 122 ? 1.607 8.973 -22.039 1.00 56.44 122 TYR A O 1
ATOM 978 N N . SER A 1 123 ? 1.129 10.637 -20.619 1.00 57.47 123 SER A N 1
ATOM 979 C CA . SER A 1 123 ? 0.645 11.572 -21.645 1.00 57.47 123 SER A CA 1
ATOM 980 C C . SER A 1 123 ? 1.757 12.387 -22.317 1.00 57.47 123 SER A C 1
ATOM 982 O O . SER A 1 123 ? 1.464 13.255 -23.140 1.00 57.47 123 SER A O 1
ATOM 984 N N . ARG A 1 124 ? 3.033 12.097 -22.005 1.00 58.66 124 ARG A N 1
ATOM 985 C CA . ARG A 1 124 ? 4.223 12.802 -22.523 1.00 58.66 124 ARG A CA 1
ATOM 986 C C . ARG A 1 124 ? 4.171 14.319 -22.286 1.00 58.66 124 ARG A C 1
ATOM 988 O O . ARG A 1 124 ? 4.792 15.079 -23.029 1.00 58.66 124 ARG A O 1
ATOM 995 N N . ARG A 1 125 ? 3.433 14.754 -21.263 1.00 60.09 125 ARG A N 1
ATOM 996 C CA . ARG A 1 125 ? 3.372 16.148 -20.814 1.00 60.09 125 ARG A CA 1
ATOM 997 C C . ARG A 1 125 ? 4.485 16.392 -19.810 1.00 60.09 125 ARG A C 1
ATOM 999 O O . ARG A 1 125 ? 4.979 15.458 -19.182 1.00 60.09 125 ARG A O 1
ATOM 1006 N N . GLU A 1 126 ? 4.894 17.646 -19.657 1.00 62.75 126 GLU A N 1
ATOM 1007 C CA . GLU A 1 126 ? 5.758 18.001 -18.538 1.00 62.75 126 GLU A CA 1
ATOM 1008 C C . GLU A 1 126 ? 4.953 17.870 -17.235 1.00 62.75 126 GLU A C 1
ATOM 1010 O O . GLU A 1 126 ? 3.970 18.595 -17.072 1.00 62.75 126 GLU A O 1
ATOM 1015 N N . PRO A 1 127 ? 5.319 16.949 -16.321 1.00 61.94 127 PRO A N 1
ATOM 1016 C CA . PRO A 1 127 ? 4.528 16.724 -15.124 1.00 61.94 127 PRO A CA 1
ATOM 1017 C C . PRO A 1 127 ? 4.576 17.924 -14.192 1.00 61.94 127 PRO A C 1
ATOM 1019 O O . PRO A 1 127 ? 5.661 18.444 -13.897 1.00 61.94 127 PRO A O 1
ATOM 1022 N N . GLY A 1 128 ? 3.417 18.301 -13.654 1.00 64.88 128 GLY A N 1
ATOM 1023 C CA . GLY A 1 128 ? 3.360 19.240 -12.538 1.00 64.88 128 GLY A CA 1
ATOM 1024 C C . GLY A 1 128 ? 4.139 18.684 -11.344 1.00 64.88 128 GLY A C 1
ATOM 1025 O O . GLY A 1 128 ? 3.922 17.545 -10.933 1.00 64.88 128 GLY A O 1
ATOM 1026 N N . MET A 1 129 ? 5.069 19.460 -10.781 1.00 66.19 129 MET A N 1
ATOM 1027 C CA . MET A 1 129 ? 5.836 18.990 -9.627 1.00 66.19 129 MET A CA 1
ATOM 1028 C C . MET A 1 129 ? 5.053 19.190 -8.325 1.00 66.19 129 MET A C 1
ATOM 1030 O O . MET A 1 129 ? 4.625 20.314 -8.037 1.00 66.19 129 MET A O 1
ATOM 1034 N N . PRO A 1 130 ? 4.894 18.136 -7.505 1.00 70.81 130 PRO A N 1
ATOM 1035 C CA . PRO A 1 130 ? 4.311 18.289 -6.185 1.00 70.81 130 PRO A CA 1
ATOM 1036 C C . PRO A 1 130 ? 5.201 19.197 -5.327 1.00 70.81 130 PRO A C 1
ATOM 1038 O O . PRO A 1 130 ? 6.432 19.139 -5.386 1.00 70.81 130 PRO A O 1
ATOM 1041 N N . ARG A 1 131 ? 4.564 20.067 -4.534 1.00 73.38 131 ARG A N 1
ATOM 1042 C CA . ARG A 1 131 ? 5.270 21.021 -3.661 1.00 73.38 131 ARG A CA 1
ATOM 1043 C C . ARG A 1 131 ? 5.946 20.333 -2.471 1.00 73.38 131 ARG A C 1
ATOM 1045 O O . ARG A 1 131 ? 7.007 20.771 -2.045 1.00 73.38 131 ARG A O 1
ATOM 1052 N N . ARG A 1 132 ? 5.334 19.271 -1.937 1.00 80.81 132 ARG A N 1
ATOM 1053 C CA . ARG A 1 132 ? 5.874 18.444 -0.845 1.00 80.81 132 ARG A CA 1
ATOM 1054 C C . ARG A 1 132 ? 6.475 17.160 -1.399 1.00 80.81 132 ARG A C 1
ATOM 1056 O O . ARG A 1 132 ? 6.034 16.686 -2.440 1.00 80.81 132 ARG A O 1
ATOM 1063 N N . CYS A 1 133 ? 7.474 16.619 -0.699 1.00 86.69 133 CYS A N 1
ATOM 1064 C CA . CYS A 1 133 ? 8.114 15.344 -1.039 1.00 86.69 133 CYS A CA 1
ATOM 1065 C C . CYS A 1 133 ? 8.618 15.270 -2.490 1.00 86.69 133 CYS A C 1
ATOM 1067 O O . CYS A 1 133 ? 8.591 14.214 -3.119 1.00 86.69 133 CYS A O 1
ATOM 1069 N N . ARG A 1 134 ? 9.076 16.413 -3.023 1.00 82.94 134 ARG A N 1
ATOM 1070 C CA . ARG A 1 134 ? 9.430 16.608 -4.437 1.00 82.94 134 ARG A CA 1
ATOM 1071 C C . ARG A 1 134 ? 10.448 15.589 -4.945 1.00 82.94 134 ARG A C 1
ATOM 1073 O O . ARG A 1 134 ? 10.329 15.148 -6.081 1.00 82.94 134 ARG A O 1
ATOM 1080 N N . GLU A 1 135 ? 11.427 15.222 -4.124 1.00 83.00 135 GLU A N 1
ATOM 1081 C CA . GLU A 1 135 ? 12.476 14.263 -4.491 1.00 83.00 135 GLU A CA 1
ATOM 1082 C C . GLU A 1 135 ? 11.920 12.837 -4.593 1.00 83.00 135 GLU A C 1
ATOM 1084 O O . GLU A 1 135 ? 12.038 12.206 -5.641 1.00 83.00 135 GLU A O 1
ATOM 1089 N N . VAL A 1 136 ? 11.223 12.367 -3.552 1.00 84.75 136 VAL A N 1
ATOM 1090 C CA . VAL A 1 136 ? 10.615 11.025 -3.502 1.00 84.75 136 VAL A CA 1
ATOM 1091 C C . VAL A 1 136 ? 9.540 10.859 -4.578 1.00 84.75 136 VAL A C 1
ATOM 1093 O O . VAL A 1 136 ? 9.566 9.897 -5.342 1.00 84.75 136 VAL A O 1
ATOM 1096 N N . LEU A 1 137 ? 8.626 11.824 -4.711 1.00 80.06 137 LEU A N 1
ATOM 1097 C CA . LEU A 1 137 ? 7.600 11.806 -5.759 1.00 80.06 137 LEU A CA 1
ATOM 1098 C C . LEU A 1 137 ? 8.201 12.031 -7.155 1.00 80.06 137 LEU A C 1
ATOM 1100 O O . LEU A 1 137 ? 7.682 11.529 -8.151 1.00 80.06 137 LEU A O 1
ATOM 1104 N N . GLY A 1 138 ? 9.329 12.740 -7.238 1.00 71.56 138 GLY A N 1
ATOM 1105 C CA . GLY A 1 138 ? 10.100 12.931 -8.463 1.00 71.56 138 GLY A CA 1
ATOM 1106 C C . GLY A 1 138 ? 10.682 11.632 -9.020 1.00 71.56 138 GLY A C 1
ATOM 1107 O O . GLY A 1 138 ? 10.797 11.503 -10.240 1.00 71.56 138 GLY A O 1
ATOM 1108 N N . ALA A 1 139 ? 10.961 10.638 -8.170 1.00 73.00 139 ALA A N 1
ATOM 1109 C CA . ALA A 1 139 ? 11.434 9.323 -8.604 1.00 73.00 139 ALA A CA 1
ATOM 1110 C C . ALA A 1 139 ? 10.432 8.591 -9.522 1.00 73.00 139 ALA A C 1
ATOM 1112 O O . ALA A 1 139 ? 10.846 7.799 -10.363 1.00 73.00 139 ALA A O 1
ATOM 1113 N N . LEU A 1 140 ? 9.128 8.881 -9.446 1.00 67.38 140 LEU A N 1
ATOM 1114 C CA . LEU A 1 140 ? 8.143 8.332 -10.392 1.00 67.38 140 LEU A CA 1
ATOM 1115 C C . LEU A 1 140 ? 8.359 8.878 -11.806 1.00 67.38 140 LEU A C 1
ATOM 1117 O O . LEU A 1 140 ? 8.376 8.112 -12.770 1.00 67.38 140 LEU A O 1
ATOM 1121 N N . ARG A 1 141 ? 8.628 10.188 -11.929 1.00 62.59 141 ARG A N 1
ATOM 1122 C CA . ARG A 1 141 ? 8.948 10.854 -13.208 1.00 62.59 141 ARG A CA 1
ATOM 1123 C C . ARG A 1 141 ? 10.198 10.258 -13.855 1.00 62.59 141 ARG A C 1
ATOM 1125 O O . ARG A 1 141 ? 10.252 10.142 -15.077 1.00 62.59 141 ARG A O 1
ATOM 1132 N N . ALA A 1 142 ? 11.167 9.846 -13.039 1.00 59.44 142 ALA A N 1
ATOM 1133 C CA . ALA A 1 142 ? 12.395 9.193 -13.478 1.00 59.44 142 ALA A CA 1
ATOM 1134 C C . ALA A 1 142 ? 12.167 7.984 -14.373 1.00 59.44 142 ALA A C 1
ATOM 1136 O O . ALA A 1 142 ? 12.833 7.788 -15.389 1.00 59.44 142 ALA A O 1
ATOM 1137 N N . ARG A 1 143 ? 11.238 7.135 -13.937 1.00 59.66 143 ARG A N 1
ATOM 1138 C CA . ARG A 1 143 ? 11.123 5.773 -14.439 1.00 59.66 143 ARG A CA 1
ATOM 1139 C C . ARG A 1 143 ? 10.451 5.721 -15.801 1.00 59.66 143 ARG A C 1
ATOM 1141 O O . ARG A 1 143 ? 10.861 4.916 -16.626 1.00 59.66 143 ARG A O 1
ATOM 1148 N N . GLY A 1 144 ? 9.484 6.602 -16.063 1.00 51.38 144 GLY A N 1
ATOM 1149 C CA . GLY A 1 144 ? 8.790 6.649 -17.355 1.00 51.38 144 GLY A CA 1
ATOM 1150 C C . GLY A 1 144 ? 9.459 7.510 -18.432 1.00 51.38 144 GLY A C 1
ATOM 1151 O O . GLY A 1 144 ? 9.076 7.424 -19.592 1.00 51.38 144 GLY A O 1
ATOM 1152 N N . LEU A 1 145 ? 10.480 8.313 -18.100 1.00 49.47 145 LEU A N 1
ATOM 1153 C CA . LEU A 1 145 ? 11.201 9.138 -19.086 1.00 49.47 145 LEU A CA 1
ATOM 1154 C C . LEU A 1 145 ? 12.368 8.422 -19.786 1.00 49.47 145 LEU A C 1
ATOM 1156 O O . LEU A 1 145 ? 13.005 9.030 -20.653 1.00 49.47 145 LEU A O 1
ATOM 1160 N N . ARG A 1 146 ? 12.615 7.140 -19.467 1.00 45.91 146 ARG A N 1
ATOM 1161 C CA . ARG A 1 146 ? 13.740 6.343 -19.994 1.00 45.91 146 ARG A CA 1
ATOM 1162 C C . ARG A 1 146 ? 13.845 6.344 -21.521 1.00 45.91 146 ARG A C 1
ATOM 1164 O O . ARG A 1 146 ? 14.949 6.247 -22.038 1.00 45.91 146 ARG A O 1
ATOM 1171 N N . GLU A 1 147 ? 12.736 6.508 -22.237 1.00 44.88 147 GLU A N 1
ATOM 1172 C CA . GLU A 1 147 ? 12.743 6.481 -23.705 1.00 44.88 147 GLU A CA 1
ATOM 1173 C C . GLU A 1 147 ? 13.137 7.809 -24.373 1.00 44.88 147 GLU A C 1
ATOM 1175 O O . GLU A 1 147 ? 13.391 7.821 -25.574 1.00 44.88 147 GLU A O 1
ATOM 1180 N N . ARG A 1 148 ? 13.171 8.946 -23.655 1.00 44.94 148 ARG A N 1
ATOM 1181 C CA . ARG A 1 148 ? 13.392 10.269 -24.288 1.00 44.94 148 ARG A CA 1
ATOM 1182 C C . ARG A 1 148 ? 14.471 11.141 -23.656 1.00 44.94 148 ARG A C 1
ATOM 1184 O O . ARG A 1 148 ? 14.998 12.012 -24.343 1.00 44.94 148 ARG A O 1
ATOM 1191 N N . ARG A 1 149 ? 14.804 10.955 -22.376 1.00 48.62 149 ARG A N 1
ATOM 1192 C CA . ARG A 1 149 ? 15.908 11.666 -21.710 1.00 48.62 149 ARG A CA 1
ATOM 1193 C C . ARG A 1 149 ? 16.575 10.746 -20.695 1.00 48.62 149 ARG A C 1
ATOM 1195 O O . ARG A 1 149 ? 15.884 10.070 -19.937 1.00 48.62 149 ARG A O 1
ATOM 1202 N N . LEU A 1 150 ? 17.908 10.782 -20.639 1.00 47.31 150 LEU A N 1
ATOM 1203 C CA . LEU A 1 150 ? 18.672 10.260 -19.505 1.00 47.31 150 LEU A CA 1
ATOM 1204 C C . LEU A 1 150 ? 18.199 10.995 -18.249 1.00 47.31 150 LEU A C 1
ATOM 1206 O O . LEU A 1 150 ? 18.508 12.168 -18.047 1.00 47.31 150 LEU A O 1
ATOM 1210 N N . TYR A 1 151 ? 17.376 10.327 -17.448 1.00 52.38 151 TYR A N 1
ATOM 1211 C CA . TYR A 1 151 ? 16.965 10.848 -16.160 1.00 52.38 151 TYR A CA 1
ATOM 1212 C C . TYR A 1 151 ? 17.957 10.373 -15.106 1.00 52.38 151 TYR A C 1
ATOM 1214 O O . TYR A 1 151 ? 18.093 9.173 -14.865 1.00 52.38 151 TYR A O 1
ATOM 1222 N N . THR A 1 152 ? 18.618 11.325 -14.458 1.00 57.50 152 THR A N 1
ATOM 1223 C CA . THR A 1 152 ? 19.449 11.057 -13.288 1.00 57.50 152 THR A CA 1
ATOM 1224 C C . THR A 1 152 ? 18.542 10.974 -12.058 1.00 57.50 152 THR A C 1
ATOM 1226 O O . THR A 1 152 ? 17.894 11.976 -11.742 1.00 57.50 152 THR A O 1
ATOM 1229 N N . PRO A 1 153 ? 18.451 9.816 -11.372 1.00 59.56 153 PRO A N 1
ATOM 1230 C CA . PRO A 1 153 ? 17.677 9.694 -10.142 1.00 59.56 153 PRO A CA 1
ATOM 1231 C C . PRO A 1 153 ? 18.058 10.770 -9.113 1.00 59.56 153 PRO A C 1
ATOM 1233 O O . PRO A 1 153 ? 19.235 11.137 -9.032 1.00 59.56 153 PRO A O 1
ATOM 1236 N N . PRO A 1 154 ? 17.091 11.300 -8.336 1.00 67.75 154 PRO A N 1
ATOM 1237 C CA . PRO A 1 154 ? 17.402 12.210 -7.240 1.00 67.75 154 PRO A CA 1
ATOM 1238 C C . PRO A 1 154 ? 18.341 11.523 -6.242 1.00 67.75 154 PRO A C 1
ATOM 1240 O O . PRO A 1 154 ? 18.272 10.307 -6.049 1.00 67.75 154 PRO A O 1
ATOM 1243 N N . ARG A 1 155 ? 19.222 12.303 -5.605 1.00 75.44 155 ARG A N 1
ATOM 1244 C CA . ARG A 1 155 ? 20.108 11.794 -4.551 1.00 75.44 155 ARG A CA 1
ATOM 1245 C C . ARG A 1 155 ? 19.284 11.546 -3.292 1.00 75.44 155 ARG A C 1
ATOM 1247 O O . ARG A 1 155 ? 19.03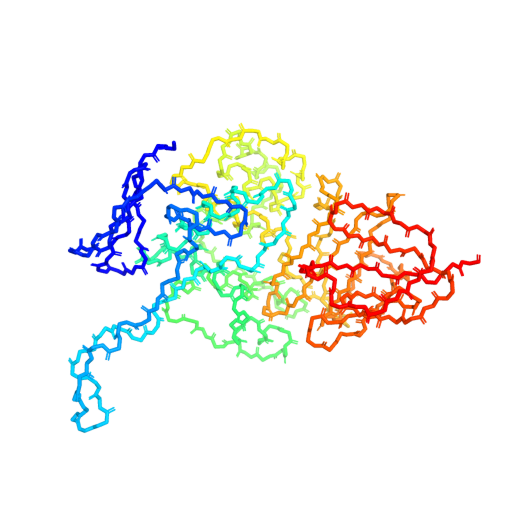3 12.471 -2.532 1.00 75.44 155 ARG A O 1
ATOM 1254 N N . LEU A 1 156 ? 18.857 10.305 -3.111 1.00 85.88 156 LEU A N 1
ATOM 1255 C CA . LEU A 1 156 ? 18.133 9.835 -1.935 1.00 85.88 156 LEU A CA 1
ATOM 1256 C C . LEU A 1 156 ? 19.058 8.969 -1.077 1.00 85.88 156 LEU A C 1
ATOM 1258 O O . LEU A 1 156 ? 20.054 8.435 -1.567 1.00 85.88 156 LEU A O 1
ATOM 1262 N N . ASP A 1 157 ? 18.727 8.809 0.203 1.00 90.94 157 ASP A N 1
ATOM 1263 C CA . ASP A 1 157 ? 19.437 7.865 1.062 1.00 90.94 157 ASP A CA 1
ATOM 1264 C C . ASP A 1 157 ? 19.252 6.418 0.567 1.00 90.94 157 ASP A C 1
ATOM 1266 O O . ASP A 1 157 ? 18.344 6.110 -0.215 1.00 90.94 157 ASP A O 1
ATOM 1270 N N . ALA A 1 158 ? 20.122 5.514 1.021 1.00 88.06 158 ALA A N 1
ATOM 1271 C CA . ALA A 1 158 ? 20.129 4.126 0.569 1.00 88.06 158 ALA A CA 1
ATOM 1272 C C . ALA A 1 158 ? 18.804 3.398 0.854 1.00 88.06 158 ALA A C 1
ATOM 1274 O O . ALA A 1 158 ? 18.332 2.644 0.005 1.00 88.06 158 ALA A O 1
ATOM 1275 N N . LYS A 1 159 ? 18.160 3.654 2.003 1.00 92.06 159 LYS A N 1
ATOM 1276 C CA . LYS A 1 159 ? 16.906 2.979 2.372 1.00 92.06 159 LYS A CA 1
ATOM 1277 C C . LYS A 1 159 ? 15.763 3.428 1.473 1.00 92.06 159 LYS A C 1
ATOM 1279 O O . LYS A 1 159 ? 15.053 2.592 0.915 1.00 92.06 159 LYS A O 1
ATOM 1284 N N . THR A 1 160 ? 15.618 4.735 1.279 1.00 91.62 160 THR A N 1
ATOM 1285 C CA . THR A 1 160 ? 14.612 5.295 0.370 1.00 91.62 160 THR A CA 1
ATOM 1286 C C . THR A 1 160 ? 14.866 4.841 -1.069 1.00 91.62 160 THR A C 1
ATOM 1288 O O . THR A 1 160 ? 13.940 4.423 -1.762 1.00 91.62 160 THR A O 1
ATOM 1291 N N . SER A 1 161 ? 16.126 4.841 -1.510 1.00 87.25 161 SER A N 1
ATOM 1292 C CA . SER A 1 161 ? 16.517 4.362 -2.841 1.00 87.25 161 SER A CA 1
ATOM 1293 C C . SER A 1 161 ? 16.172 2.887 -3.050 1.00 87.25 161 SER A C 1
ATOM 1295 O O . SER A 1 161 ? 15.680 2.522 -4.119 1.00 87.25 161 SER A O 1
ATOM 1297 N N . ALA A 1 162 ? 16.370 2.042 -2.033 1.00 89.12 162 ALA A N 1
ATOM 1298 C CA . ALA A 1 162 ? 16.008 0.629 -2.078 1.00 89.12 162 ALA A CA 1
ATOM 1299 C C . ALA A 1 162 ? 14.495 0.441 -2.245 1.00 89.12 162 ALA A C 1
ATOM 1301 O O . ALA A 1 162 ? 14.060 -0.239 -3.173 1.00 89.12 162 ALA A O 1
ATOM 1302 N N . LEU A 1 163 ? 13.687 1.105 -1.412 1.00 91.56 163 LEU A N 1
ATOM 1303 C CA . LEU A 1 163 ? 12.221 1.041 -1.480 1.00 91.56 163 LEU A CA 1
ATOM 1304 C C . LEU A 1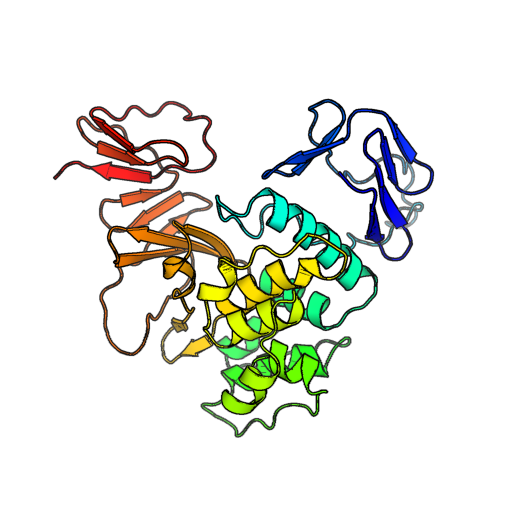 163 ? 11.674 1.563 -2.816 1.00 91.56 163 LEU A C 1
ATOM 1306 O O . LEU A 1 163 ? 10.674 1.063 -3.330 1.00 91.56 163 LEU A O 1
ATOM 1310 N N . LEU A 1 164 ? 12.363 2.530 -3.422 1.00 85.94 164 LEU A N 1
ATOM 1311 C CA . LEU A 1 164 ? 12.052 3.061 -4.745 1.00 85.94 164 LEU A CA 1
ATOM 1312 C C . LEU A 1 164 ? 12.763 2.310 -5.886 1.00 85.94 164 LEU A C 1
ATOM 1314 O O . LEU A 1 164 ? 12.774 2.804 -7.013 1.00 85.94 164 LEU A O 1
ATOM 1318 N N . GLY A 1 165 ? 13.350 1.135 -5.665 1.00 84.25 165 GLY A N 1
ATOM 1319 C CA . GLY A 1 165 ? 13.935 0.337 -6.749 1.00 84.25 165 GLY A CA 1
ATOM 1320 C C . GLY A 1 165 ? 15.018 1.066 -7.560 1.00 84.25 165 GLY A C 1
ATOM 1321 O O . GLY A 1 165 ? 15.090 0.878 -8.773 1.00 84.25 165 GLY A O 1
ATOM 1322 N N . LEU A 1 166 ? 15.763 1.981 -6.930 1.00 82.25 166 LEU A N 1
ATOM 1323 C CA . LEU A 1 166 ? 16.802 2.800 -7.568 1.00 82.25 166 LEU A CA 1
ATOM 1324 C C . LEU A 1 166 ? 18.212 2.220 -7.391 1.00 82.25 166 LEU A C 1
ATOM 1326 O O . LEU A 1 166 ? 19.139 2.697 -8.043 1.00 82.25 166 LEU A O 1
ATOM 1330 N N . LEU A 1 167 ? 18.374 1.219 -6.523 1.00 79.44 167 LEU A N 1
ATOM 1331 C CA . LEU A 1 167 ? 19.643 0.523 -6.319 1.00 79.44 167 LEU A CA 1
ATOM 1332 C C . LEU A 1 167 ? 19.829 -0.587 -7.353 1.00 79.44 167 LEU A C 1
ATOM 1334 O O . LEU A 1 167 ? 18.881 -1.050 -7.998 1.00 79.44 167 LEU A O 1
ATOM 1338 N N . ARG A 1 168 ? 21.070 -1.050 -7.496 1.00 79.00 168 ARG A N 1
ATOM 1339 C CA . ARG A 1 168 ? 21.342 -2.294 -8.218 1.00 79.00 168 ARG A CA 1
ATOM 1340 C C . ARG A 1 168 ? 20.808 -3.469 -7.405 1.00 79.00 168 ARG A C 1
ATOM 1342 O O . ARG A 1 168 ? 20.782 -3.429 -6.180 1.00 79.00 168 ARG A O 1
ATOM 1349 N N . PHE A 1 169 ? 20.437 -4.549 -8.088 1.00 80.06 169 PHE A N 1
ATOM 1350 C CA . PHE A 1 169 ? 19.890 -5.736 -7.426 1.00 80.06 169 PHE A CA 1
ATOM 1351 C C . PHE A 1 169 ? 20.826 -6.296 -6.340 1.00 80.06 169 PHE A C 1
ATOM 1353 O O . PHE A 1 169 ? 20.359 -6.602 -5.252 1.00 80.06 169 PHE A O 1
ATOM 1360 N N . GLY A 1 170 ? 22.140 -6.358 -6.596 1.00 76.69 170 GLY A N 1
ATOM 1361 C CA . GLY A 1 170 ? 23.126 -6.814 -5.604 1.00 76.69 170 GLY A CA 1
ATOM 1362 C C . GLY A 1 170 ? 23.159 -5.956 -4.334 1.00 76.69 170 GLY A C 1
ATOM 1363 O O . GLY A 1 170 ? 23.108 -6.496 -3.240 1.00 76.69 170 GLY A O 1
ATOM 1364 N N . GLU A 1 171 ? 23.140 -4.630 -4.481 1.00 79.81 171 GLU A N 1
ATOM 1365 C CA . GLU A 1 171 ? 23.097 -3.680 -3.355 1.00 79.81 171 GLU A CA 1
ATOM 1366 C C . GLU A 1 171 ? 21.776 -3.789 -2.580 1.00 79.81 171 GLU A C 1
ATOM 1368 O O . GLU A 1 171 ? 21.738 -3.679 -1.360 1.00 79.81 171 GLU A O 1
ATOM 1373 N N . ALA A 1 172 ? 20.666 -4.020 -3.286 1.00 83.50 172 ALA A N 1
ATOM 1374 C CA . ALA A 1 172 ? 19.369 -4.208 -2.654 1.00 83.50 172 ALA A CA 1
ATOM 1375 C C . ALA A 1 172 ? 19.286 -5.525 -1.873 1.00 83.50 172 ALA A C 1
ATOM 1377 O O . ALA A 1 172 ? 18.661 -5.548 -0.817 1.00 83.50 172 ALA A O 1
ATOM 1378 N N . LEU A 1 173 ? 19.915 -6.602 -2.362 1.00 85.88 173 LEU A N 1
ATOM 1379 C CA . LEU A 1 173 ? 19.949 -7.898 -1.678 1.00 85.88 173 LEU A CA 1
ATOM 1380 C C . LEU A 1 173 ? 20.596 -7.812 -0.293 1.00 85.88 173 LEU A C 1
ATOM 1382 O O . LEU A 1 173 ? 20.122 -8.478 0.623 1.00 85.88 173 LEU A O 1
ATOM 1386 N N . GLU A 1 174 ? 21.611 -6.964 -0.118 1.00 92.31 174 GLU A N 1
ATOM 1387 C CA . GLU A 1 174 ? 22.253 -6.719 1.185 1.00 92.31 174 GLU A CA 1
ATOM 1388 C C . GLU A 1 174 ? 21.291 -6.113 2.221 1.00 92.31 174 GLU A C 1
ATOM 1390 O O . GLU A 1 174 ? 21.537 -6.186 3.419 1.00 92.31 174 GLU A O 1
ATOM 1395 N N . LEU A 1 175 ? 20.171 -5.542 1.769 1.00 93.69 175 LEU A N 1
ATOM 1396 C CA . LEU A 1 175 ? 19.135 -4.939 2.608 1.00 93.69 175 LEU A CA 1
ATOM 1397 C C . LEU A 1 175 ? 17.929 -5.869 2.835 1.00 93.69 175 LEU A C 1
ATOM 1399 O O . LEU A 1 175 ? 16.997 -5.509 3.564 1.00 93.69 175 LEU A O 1
ATOM 1403 N N . VAL A 1 176 ? 17.907 -7.049 2.203 1.00 93.69 176 VAL A N 1
ATOM 1404 C CA . VAL A 1 176 ? 16.817 -8.029 2.316 1.00 93.69 176 VAL A CA 1
ATOM 1405 C C . VAL A 1 176 ? 17.006 -8.864 3.580 1.00 93.69 176 VAL A C 1
ATOM 1407 O O . VAL A 1 176 ? 17.495 -9.990 3.567 1.00 93.69 176 VAL A O 1
ATOM 1410 N N . GLU A 1 177 ? 16.563 -8.298 4.695 1.00 93.50 177 GLU A N 1
ATOM 1411 C CA . GLU A 1 177 ? 16.502 -8.975 5.988 1.00 93.50 177 GLU A CA 1
ATOM 1412 C C . GLU A 1 177 ? 15.060 -9.334 6.357 1.00 93.50 177 GLU A C 1
ATOM 1414 O O . GLU A 1 177 ? 14.102 -8.768 5.829 1.00 93.50 177 GLU A O 1
ATOM 1419 N N . ARG A 1 178 ? 14.878 -10.255 7.311 1.00 94.56 178 ARG A N 1
ATOM 1420 C CA . ARG A 1 178 ? 13.551 -10.659 7.802 1.00 94.56 178 ARG A CA 1
ATOM 1421 C C . ARG A 1 178 ? 12.935 -9.579 8.709 1.00 94.56 178 ARG A C 1
ATOM 1423 O O . ARG A 1 178 ? 12.767 -9.768 9.909 1.00 94.56 178 ARG A O 1
ATOM 1430 N N . SER A 1 179 ? 12.579 -8.452 8.104 1.00 96.44 179 SER A N 1
ATOM 1431 C CA . SER A 1 179 ? 11.941 -7.275 8.699 1.00 96.44 179 SER A CA 1
ATOM 1432 C C . SER A 1 179 ? 10.915 -6.685 7.723 1.00 96.44 179 SER A C 1
ATOM 1434 O O . SER A 1 179 ? 10.904 -7.033 6.543 1.00 96.44 179 SER A O 1
ATOM 1436 N N . TRP A 1 180 ? 10.048 -5.774 8.178 1.00 96.62 180 TRP A N 1
ATOM 1437 C CA . TRP A 1 180 ? 9.083 -5.112 7.286 1.00 96.62 180 TRP A CA 1
ATOM 1438 C C . TRP A 1 180 ? 9.756 -4.254 6.203 1.00 96.62 180 TRP A C 1
ATOM 1440 O O . TRP A 1 180 ? 9.282 -4.197 5.069 1.00 96.62 180 TRP A O 1
ATOM 1450 N N . PHE A 1 181 ? 10.897 -3.641 6.524 1.00 96.75 181 PHE A N 1
ATOM 1451 C CA . PHE A 1 181 ? 11.727 -2.937 5.547 1.00 96.75 181 PHE A CA 1
ATOM 1452 C C . PHE A 1 181 ? 12.318 -3.892 4.514 1.00 96.75 181 PHE A C 1
ATOM 1454 O O . PHE A 1 181 ? 12.112 -3.690 3.317 1.00 96.75 181 PHE A O 1
ATOM 1461 N N . GLY A 1 182 ? 12.972 -4.966 4.964 1.00 96.81 182 GLY A N 1
ATOM 1462 C CA . GLY A 1 182 ? 13.512 -5.974 4.057 1.00 96.81 182 GLY A CA 1
ATOM 1463 C C . GLY A 1 182 ? 12.422 -6.643 3.217 1.00 96.81 182 GLY A C 1
ATOM 1464 O O . GLY A 1 182 ? 12.666 -6.958 2.059 1.00 96.81 182 GLY A O 1
ATOM 1465 N N . PHE A 1 183 ? 11.193 -6.762 3.738 1.00 96.56 183 PHE A N 1
ATOM 1466 C CA . PHE A 1 183 ? 10.031 -7.248 2.990 1.00 96.56 183 PHE A CA 1
ATOM 1467 C C . PHE A 1 183 ? 9.696 -6.304 1.836 1.00 96.56 183 PHE A C 1
ATOM 1469 O O . PHE A 1 183 ? 9.567 -6.743 0.696 1.00 96.56 183 PHE A O 1
ATOM 1476 N N . ALA A 1 184 ? 9.576 -5.003 2.106 1.00 95.88 184 ALA A N 1
ATOM 1477 C CA . ALA A 1 184 ? 9.247 -4.028 1.073 1.00 95.88 184 ALA A CA 1
ATOM 1478 C C . ALA A 1 184 ? 10.338 -3.947 -0.007 1.00 95.88 184 ALA A C 1
ATOM 1480 O O . ALA A 1 184 ? 10.014 -3.858 -1.192 1.00 95.88 184 ALA A O 1
ATOM 1481 N N . VAL A 1 185 ? 11.614 -4.052 0.384 1.00 94.44 185 VAL A N 1
ATOM 1482 C CA . VAL A 1 185 ? 12.737 -4.171 -0.557 1.00 94.44 185 VAL A CA 1
ATOM 1483 C C . VAL A 1 185 ? 12.620 -5.468 -1.366 1.00 94.44 185 VAL A C 1
ATOM 1485 O O . VAL A 1 185 ? 12.606 -5.415 -2.591 1.00 94.44 185 VAL A O 1
ATOM 1488 N N . ALA A 1 186 ? 12.444 -6.624 -0.723 1.00 93.62 186 ALA A N 1
ATOM 1489 C CA . ALA A 1 186 ? 12.288 -7.914 -1.397 1.00 93.62 186 ALA A CA 1
ATOM 1490 C C . ALA A 1 186 ? 11.177 -7.879 -2.457 1.00 93.62 186 ALA A C 1
ATOM 1492 O O . ALA A 1 186 ? 11.397 -8.246 -3.611 1.00 93.62 186 ALA A O 1
ATOM 1493 N N . MET A 1 187 ? 10.007 -7.360 -2.086 1.00 92.12 187 MET A N 1
ATOM 1494 C CA . MET A 1 187 ? 8.863 -7.200 -2.981 1.00 92.12 187 MET A CA 1
ATOM 1495 C C . MET A 1 187 ? 9.170 -6.279 -4.161 1.00 92.12 187 MET A C 1
ATOM 1497 O O . MET A 1 187 ? 8.828 -6.603 -5.298 1.00 92.12 187 MET A O 1
ATOM 1501 N N . ARG A 1 188 ? 9.851 -5.154 -3.909 1.00 88.06 188 ARG A N 1
ATOM 1502 C CA . ARG A 1 188 ? 10.226 -4.183 -4.944 1.00 88.06 188 ARG A CA 1
ATOM 1503 C C . ARG A 1 188 ? 11.154 -4.774 -6.007 1.00 88.06 188 ARG A C 1
ATOM 1505 O O . ARG A 1 188 ? 11.083 -4.355 -7.159 1.00 88.06 188 ARG A O 1
ATOM 1512 N N . TYR A 1 189 ? 12.002 -5.727 -5.628 1.00 84.75 189 TYR A N 1
ATOM 1513 C CA . TYR A 1 189 ? 12.957 -6.395 -6.519 1.00 84.75 189 TYR A CA 1
ATOM 1514 C C . TYR A 1 189 ? 12.513 -7.807 -6.946 1.00 84.75 189 TYR A C 1
ATOM 1516 O O . TYR A 1 189 ? 13.333 -8.596 -7.412 1.00 84.75 189 TYR A O 1
ATOM 1524 N N . GLY A 1 190 ? 11.224 -8.140 -6.815 1.00 86.19 190 GLY A N 1
ATOM 1525 C CA . GLY A 1 190 ? 10.653 -9.372 -7.374 1.00 86.19 190 GLY A CA 1
ATOM 1526 C C . GLY A 1 190 ? 10.871 -10.647 -6.548 1.00 86.19 190 GLY A C 1
ATOM 1527 O O . GLY A 1 190 ? 10.638 -11.756 -7.030 1.00 86.19 190 GLY A O 1
ATOM 1528 N N . ILE A 1 191 ? 11.294 -10.528 -5.288 1.00 87.19 191 ILE A N 1
ATOM 1529 C CA . ILE A 1 191 ? 11.501 -11.656 -4.369 1.00 87.19 191 ILE A CA 1
ATOM 1530 C C . ILE A 1 191 ? 10.183 -11.952 -3.632 1.00 87.19 191 ILE A C 1
ATOM 1532 O O . ILE A 1 191 ? 10.034 -11.744 -2.428 1.00 87.19 191 ILE A O 1
ATOM 1536 N N . TYR A 1 192 ? 9.188 -12.447 -4.373 1.00 87.75 192 TYR A N 1
ATOM 1537 C CA . TYR A 1 192 ? 7.813 -12.624 -3.874 1.00 87.75 192 TYR A CA 1
ATOM 1538 C C . TYR A 1 192 ? 7.655 -13.695 -2.790 1.00 87.75 192 TYR A C 1
ATOM 1540 O O . TYR A 1 192 ? 6.667 -13.698 -2.061 1.00 87.75 192 TYR A O 1
ATOM 1548 N N . SER A 1 193 ? 8.640 -14.582 -2.613 1.00 86.75 193 SER A N 1
ATOM 1549 C CA . SER A 1 193 ? 8.657 -15.539 -1.498 1.00 86.75 193 SER A CA 1
ATOM 1550 C C . SER A 1 193 ? 8.635 -14.851 -0.126 1.00 86.75 193 SER A C 1
ATOM 1552 O O . SER A 1 193 ? 8.223 -15.483 0.850 1.00 86.75 193 SER A O 1
ATOM 1554 N N . ALA A 1 194 ? 8.985 -13.559 -0.055 1.00 90.56 194 ALA A N 1
ATOM 1555 C CA . ALA A 1 194 ? 8.867 -12.729 1.140 1.00 90.56 194 ALA A CA 1
ATOM 1556 C C . ALA A 1 194 ? 7.436 -12.641 1.700 1.00 90.56 194 ALA A C 1
ATOM 1558 O O . ALA A 1 194 ? 7.256 -12.458 2.898 1.00 90.56 194 ALA A O 1
ATOM 1559 N N . VAL A 1 195 ? 6.407 -12.874 0.883 1.00 89.31 195 VAL A N 1
ATOM 1560 C CA . VAL A 1 195 ? 4.995 -12.937 1.315 1.00 89.31 195 VAL A CA 1
ATOM 1561 C C . VAL A 1 195 ? 4.733 -14.087 2.293 1.00 89.31 195 VAL A C 1
ATOM 1563 O O . VAL A 1 195 ? 3.787 -14.051 3.073 1.00 89.31 195 VAL A O 1
ATOM 1566 N N . ARG A 1 196 ? 5.612 -15.096 2.318 1.00 88.50 196 ARG A N 1
ATOM 1567 C CA . ARG A 1 196 ? 5.559 -16.204 3.284 1.00 88.50 196 ARG A CA 1
ATOM 1568 C C . ARG A 1 196 ? 6.220 -15.863 4.620 1.00 88.50 196 ARG A C 1
ATOM 1570 O O . ARG A 1 196 ? 6.193 -16.684 5.540 1.00 88.50 196 ARG A O 1
ATOM 1577 N N . TRP A 1 197 ? 6.863 -14.700 4.740 1.00 92.19 197 TRP A N 1
ATOM 1578 C CA . TRP A 1 197 ? 7.485 -14.289 5.989 1.00 92.19 197 TRP A CA 1
ATOM 1579 C C . TRP A 1 197 ? 6.412 -14.018 7.038 1.00 92.19 197 TRP A C 1
ATOM 1581 O O . TRP A 1 197 ? 5.539 -13.173 6.876 1.00 92.19 197 TRP A O 1
ATOM 1591 N N . ARG A 1 198 ? 6.506 -14.729 8.159 1.00 87.94 198 ARG A N 1
ATOM 1592 C CA . ARG A 1 198 ? 5.644 -14.504 9.322 1.00 87.94 198 ARG A CA 1
ATOM 1593 C C . ARG A 1 198 ? 6.242 -13.388 10.171 1.00 87.94 198 ARG A C 1
ATOM 1595 O O . ARG A 1 198 ? 7.000 -13.676 11.097 1.00 87.94 198 ARG A O 1
ATOM 1602 N N . LEU A 1 199 ? 5.993 -12.141 9.776 1.00 93.00 199 LEU A N 1
ATOM 1603 C CA . LEU A 1 199 ? 6.408 -10.945 10.509 1.00 93.00 199 LEU A CA 1
ATOM 1604 C C . LEU A 1 199 ? 5.267 -10.465 11.422 1.00 93.00 199 LEU A C 1
ATOM 1606 O O . LEU A 1 199 ? 4.115 -10.445 10.984 1.00 93.00 199 LEU A O 1
ATOM 1610 N N . PRO A 1 200 ? 5.554 -10.080 12.677 1.00 91.25 200 PRO A N 1
ATOM 1611 C CA . PRO A 1 200 ? 4.530 -9.563 13.575 1.00 91.25 200 PRO A CA 1
ATOM 1612 C C . PRO A 1 200 ? 4.076 -8.155 13.144 1.00 91.25 200 PRO A C 1
ATOM 1614 O O . PRO A 1 200 ? 4.907 -7.350 12.709 1.00 91.25 200 PRO A O 1
ATOM 1617 N N . PRO A 1 201 ? 2.780 -7.817 13.272 1.00 89.19 201 PRO A N 1
ATOM 1618 C CA . PRO A 1 201 ? 2.299 -6.462 13.025 1.00 89.19 201 PRO A CA 1
ATOM 1619 C C . PRO A 1 201 ? 2.882 -5.463 14.039 1.00 89.19 201 PRO A C 1
ATOM 1621 O O . PRO A 1 201 ? 3.175 -5.810 15.181 1.00 89.19 201 PRO A O 1
ATOM 1624 N N . GLY A 1 202 ? 3.038 -4.209 13.616 1.00 90.06 202 GLY A N 1
ATOM 1625 C CA . GLY A 1 202 ? 3.601 -3.125 14.426 1.00 90.06 202 GLY A CA 1
ATOM 1626 C C . GLY A 1 202 ? 3.743 -1.827 13.624 1.00 90.06 202 GLY A C 1
ATOM 1627 O O . GLY A 1 202 ? 3.270 -1.782 12.485 1.00 90.06 202 GLY A O 1
ATOM 1628 N N . PRO A 1 203 ? 4.417 -0.792 14.159 1.00 90.50 203 PRO A N 1
ATOM 1629 C CA . PRO A 1 203 ? 4.542 0.516 13.510 1.00 90.50 203 PRO A CA 1
ATOM 1630 C C . PRO A 1 203 ? 5.059 0.478 12.075 1.00 90.50 203 PRO A C 1
ATOM 1632 O O . PRO A 1 203 ? 4.601 1.265 11.260 1.00 90.50 203 PRO A O 1
ATOM 1635 N N . ASP A 1 204 ? 5.945 -0.468 11.752 1.00 94.69 204 ASP A N 1
ATOM 1636 C CA . ASP A 1 204 ? 6.523 -0.635 10.413 1.00 94.69 204 ASP A CA 1
ATOM 1637 C C . ASP A 1 204 ? 5.695 -1.528 9.481 1.00 94.69 204 ASP A C 1
ATOM 1639 O O . ASP A 1 204 ? 6.013 -1.653 8.301 1.00 94.69 204 ASP A O 1
ATOM 1643 N N . SER A 1 205 ? 4.603 -2.127 9.965 1.00 93.94 205 SER A N 1
ATOM 1644 C CA . SER A 1 205 ? 3.762 -3.022 9.157 1.00 93.94 205 SER A CA 1
ATOM 1645 C C . SER A 1 205 ? 3.127 -2.333 7.951 1.00 93.94 205 SER A C 1
ATOM 1647 O O . SER A 1 205 ? 2.738 -3.012 7.007 1.00 93.94 205 SER A O 1
ATOM 1649 N N . TRP A 1 206 ? 3.071 -1.000 7.904 1.00 93.94 206 TRP A N 1
ATOM 1650 C CA . TRP A 1 206 ? 2.671 -0.261 6.701 1.00 93.94 206 TRP A CA 1
ATOM 1651 C C . TRP A 1 206 ? 3.561 -0.556 5.482 1.00 93.94 206 TRP A C 1
ATOM 1653 O O . TRP A 1 206 ? 3.098 -0.461 4.346 1.00 93.94 206 TRP A O 1
ATOM 1663 N N . LEU A 1 207 ? 4.815 -0.971 5.697 1.00 95.75 207 LEU A N 1
ATOM 1664 C CA . LEU A 1 207 ? 5.722 -1.393 4.629 1.00 95.75 207 LEU A CA 1
ATOM 1665 C C . LEU A 1 207 ? 5.262 -2.689 3.954 1.00 95.75 207 LEU A C 1
ATOM 1667 O O . LEU A 1 207 ? 5.631 -2.933 2.809 1.00 95.75 207 LEU A O 1
ATOM 1671 N N . PHE A 1 208 ? 4.404 -3.484 4.602 1.00 94.88 208 PHE A N 1
ATOM 1672 C CA . PHE A 1 208 ? 3.691 -4.563 3.925 1.00 94.88 208 PHE A CA 1
ATOM 1673 C C . PHE A 1 208 ? 2.859 -4.010 2.763 1.00 94.88 208 PHE A C 1
ATOM 1675 O O . PHE A 1 208 ? 3.058 -4.396 1.613 1.00 94.88 208 PHE A O 1
ATOM 1682 N N . LEU A 1 209 ? 1.993 -3.031 3.053 1.00 91.62 209 LEU A N 1
ATOM 1683 C CA . LEU A 1 209 ? 1.159 -2.363 2.055 1.00 91.62 209 LEU A CA 1
ATOM 1684 C C . LEU A 1 209 ? 2.020 -1.680 0.986 1.00 91.62 209 LEU A C 1
ATOM 1686 O O . LEU A 1 209 ? 1.747 -1.824 -0.205 1.00 91.62 209 LEU A O 1
ATOM 1690 N N . PHE A 1 210 ? 3.088 -0.993 1.405 1.00 91.50 210 PHE A N 1
ATOM 1691 C CA . PHE A 1 210 ? 4.044 -0.392 0.479 1.00 91.50 210 PHE A CA 1
ATOM 1692 C C . PHE A 1 210 ? 4.659 -1.440 -0.455 1.00 91.50 210 PHE A C 1
ATOM 1694 O O . PHE A 1 210 ? 4.681 -1.222 -1.658 1.00 91.50 210 PHE A O 1
ATOM 1701 N N . GLY A 1 211 ? 5.113 -2.583 0.066 1.00 91.88 211 GLY A N 1
ATOM 1702 C CA . GLY A 1 211 ? 5.708 -3.666 -0.718 1.00 91.88 211 GLY A CA 1
ATOM 1703 C C . GLY A 1 211 ? 4.745 -4.259 -1.748 1.00 91.88 211 GLY A C 1
ATOM 1704 O O . GLY A 1 211 ? 5.130 -4.435 -2.902 1.00 91.88 211 GLY A O 1
ATOM 1705 N N . ILE A 1 212 ? 3.482 -4.501 -1.371 1.00 90.25 212 ILE A N 1
ATOM 1706 C CA . ILE A 1 212 ? 2.448 -4.974 -2.309 1.00 90.25 212 ILE A CA 1
ATOM 1707 C C . ILE A 1 212 ? 2.245 -3.961 -3.442 1.00 90.25 212 ILE A C 1
ATOM 1709 O O . ILE A 1 212 ? 2.305 -4.321 -4.617 1.00 90.25 212 ILE A O 1
ATOM 1713 N N . TYR A 1 213 ? 2.068 -2.682 -3.113 1.00 86.31 213 TYR A N 1
ATOM 1714 C CA . TYR A 1 213 ? 1.894 -1.636 -4.120 1.00 86.31 213 TYR A CA 1
ATOM 1715 C C . TYR A 1 213 ? 3.135 -1.371 -4.956 1.00 86.31 213 TYR A C 1
ATOM 1717 O O . TYR A 1 213 ? 3.012 -1.056 -6.132 1.00 86.31 213 TYR A O 1
ATOM 1725 N N . ALA A 1 214 ? 4.320 -1.502 -4.369 1.00 82.19 214 ALA A N 1
ATOM 1726 C CA . ALA A 1 214 ? 5.586 -1.347 -5.060 1.00 82.19 214 ALA A CA 1
ATOM 1727 C C . ALA A 1 214 ? 5.830 -2.481 -6.063 1.00 82.19 214 ALA A C 1
ATOM 1729 O O . ALA A 1 214 ? 6.455 -2.226 -7.091 1.00 82.19 214 ALA A O 1
ATOM 1730 N N . ALA A 1 215 ? 5.343 -3.694 -5.776 1.00 82.56 215 ALA A N 1
ATOM 1731 C CA . ALA A 1 215 ? 5.346 -4.823 -6.705 1.00 82.56 215 ALA A CA 1
ATOM 1732 C C . ALA A 1 215 ? 4.330 -4.637 -7.844 1.00 82.56 215 ALA A C 1
ATOM 1734 O O . ALA A 1 215 ? 4.616 -4.971 -8.988 1.00 82.56 215 ALA A O 1
ATOM 1735 N N . LEU A 1 216 ? 3.164 -4.063 -7.537 1.00 78.50 216 LEU A N 1
ATOM 1736 C CA . LEU A 1 216 ? 2.110 -3.758 -8.511 1.00 78.50 216 LEU A CA 1
ATOM 1737 C C . LEU A 1 216 ? 2.293 -2.394 -9.202 1.00 78.50 216 LEU A C 1
ATOM 1739 O O . LEU A 1 216 ? 1.425 -1.972 -9.966 1.00 78.50 216 LEU A O 1
ATOM 1743 N N . ASP A 1 217 ? 3.390 -1.693 -8.915 1.00 75.56 217 ASP A N 1
ATOM 1744 C CA . ASP A 1 217 ? 3.671 -0.347 -9.404 1.00 75.56 217 ASP A CA 1
ATOM 1745 C C . ASP A 1 217 ? 3.851 -0.371 -10.930 1.00 75.56 217 ASP A C 1
ATOM 1747 O O . ASP A 1 217 ? 4.771 -1.028 -11.430 1.00 75.56 217 ASP A O 1
ATOM 1751 N N . PRO A 1 218 ? 2.979 0.304 -11.692 1.00 68.44 218 PRO A N 1
ATOM 1752 C CA . PRO A 1 218 ? 2.953 0.155 -13.133 1.00 68.44 218 PRO A CA 1
ATOM 1753 C C . PRO A 1 218 ? 4.153 0.805 -13.824 1.00 68.44 218 PRO A C 1
ATOM 1755 O O . PRO A 1 218 ? 4.611 1.890 -13.458 1.00 68.44 218 PRO A O 1
ATOM 1758 N N . VAL A 1 219 ? 4.610 0.175 -14.906 1.00 64.56 219 VAL A N 1
ATOM 1759 C CA . VAL A 1 219 ? 5.670 0.681 -15.783 1.00 64.56 219 VAL A CA 1
ATOM 1760 C C . VAL A 1 219 ? 5.088 1.035 -17.150 1.00 64.56 219 VAL A C 1
ATOM 1762 O O . VAL A 1 219 ? 4.338 0.265 -17.749 1.00 64.56 219 VAL A O 1
ATOM 1765 N N . VAL A 1 220 ? 5.440 2.217 -17.656 1.00 56.59 220 VAL A N 1
ATOM 1766 C CA . VAL A 1 220 ? 5.055 2.664 -19.002 1.00 56.59 220 VAL A CA 1
ATOM 1767 C C . VAL A 1 220 ? 5.845 1.865 -20.032 1.00 56.59 220 VAL A C 1
ATOM 1769 O O . VAL A 1 220 ? 7.070 1.794 -19.948 1.00 56.59 220 VAL A O 1
ATOM 1772 N N . VAL A 1 221 ? 5.153 1.317 -21.026 1.00 53.31 221 VAL A N 1
ATOM 1773 C CA . VAL A 1 221 ? 5.759 0.623 -22.167 1.00 53.31 221 VAL A CA 1
ATOM 1774 C C . VAL A 1 221 ? 5.091 1.082 -23.470 1.00 53.31 221 VAL A C 1
ATOM 1776 O O . VAL A 1 221 ? 3.945 1.544 -23.436 1.00 53.31 221 VAL A O 1
ATOM 1779 N N . PRO A 1 222 ? 5.752 0.978 -24.638 1.00 45.75 222 PRO A N 1
ATOM 1780 C CA . PRO A 1 222 ? 5.151 1.378 -25.908 1.00 45.75 222 PRO A CA 1
ATOM 1781 C C . PRO A 1 222 ? 3.805 0.676 -26.158 1.00 45.75 222 PRO A C 1
ATOM 1783 O O . PRO A 1 222 ? 3.761 -0.528 -26.378 1.00 45.75 222 PRO A O 1
ATOM 1786 N N . GLY A 1 223 ? 2.699 1.428 -26.131 1.00 50.19 223 GLY A N 1
ATOM 1787 C CA . GLY A 1 223 ? 1.347 0.906 -26.381 1.00 50.19 223 GLY A CA 1
ATOM 1788 C C . GLY A 1 223 ? 0.520 0.533 -25.142 1.00 50.19 223 GLY A C 1
ATOM 1789 O O . GLY A 1 223 ? -0.630 0.129 -25.306 1.00 50.19 223 GLY A O 1
ATOM 1790 N N . GLY A 1 224 ? 1.030 0.702 -23.914 1.00 55.22 224 GLY A N 1
ATOM 1791 C CA . GLY A 1 224 ? 0.244 0.423 -22.708 1.00 55.22 224 GLY A CA 1
ATOM 1792 C C . GLY A 1 224 ? 0.994 0.581 -21.386 1.00 55.22 224 GLY A C 1
ATOM 1793 O O . GLY A 1 224 ? 1.983 1.305 -21.280 1.00 55.22 224 GLY A O 1
ATOM 1794 N N . VAL A 1 225 ? 0.485 -0.098 -20.361 1.00 58.81 225 VAL A N 1
ATOM 1795 C CA . VAL A 1 225 ? 1.040 -0.125 -19.006 1.00 58.81 225 VAL A CA 1
ATOM 1796 C C . VAL A 1 225 ? 1.315 -1.575 -18.618 1.00 58.81 225 VAL A C 1
ATOM 1798 O O . VAL A 1 225 ? 0.467 -2.437 -18.822 1.00 58.81 225 VAL A O 1
ATOM 1801 N N . ALA A 1 226 ? 2.490 -1.863 -18.073 1.00 62.53 226 ALA A N 1
ATOM 1802 C CA . ALA A 1 226 ? 2.847 -3.179 -17.555 1.00 62.53 226 ALA A CA 1
ATOM 1803 C C . ALA A 1 226 ? 2.788 -3.182 -16.022 1.00 62.53 226 ALA A C 1
ATOM 1805 O O . ALA A 1 226 ? 3.151 -2.191 -15.394 1.00 62.53 226 ALA A O 1
ATOM 1806 N N . ALA A 1 227 ? 2.350 -4.288 -15.424 1.00 71.88 227 ALA A N 1
ATOM 1807 C CA . ALA A 1 227 ? 2.416 -4.528 -13.983 1.00 71.88 227 ALA A CA 1
ATOM 1808 C C . ALA A 1 227 ? 2.974 -5.935 -13.747 1.00 71.88 227 ALA A C 1
ATOM 1810 O O . ALA A 1 227 ? 2.621 -6.861 -14.484 1.00 71.88 227 ALA A O 1
ATOM 1811 N N . ASP A 1 228 ? 3.832 -6.099 -12.739 1.00 74.88 228 ASP A N 1
ATOM 1812 C CA . ASP A 1 228 ? 4.389 -7.408 -12.405 1.00 74.88 228 ASP A CA 1
ATOM 1813 C C . ASP A 1 228 ? 3.366 -8.227 -11.606 1.00 74.88 228 ASP A C 1
ATOM 1815 O O . ASP A 1 228 ? 2.955 -7.868 -10.501 1.00 74.88 228 ASP A O 1
ATOM 1819 N N . LEU A 1 229 ? 2.932 -9.344 -12.189 1.00 75.50 229 LEU A N 1
ATOM 1820 C CA . LEU A 1 229 ? 1.984 -10.272 -11.573 1.00 75.50 229 LEU A CA 1
ATOM 1821 C C . LEU A 1 229 ? 2.679 -11.453 -10.880 1.00 75.50 229 LEU A C 1
ATOM 1823 O O . LEU A 1 229 ? 2.010 -12.397 -10.461 1.00 75.50 229 LEU A O 1
ATOM 1827 N N . GLY A 1 230 ? 4.005 -11.425 -10.721 1.00 76.50 230 GLY A N 1
ATOM 1828 C CA . GLY A 1 230 ? 4.780 -12.472 -10.059 1.00 76.50 230 GLY A CA 1
ATOM 1829 C C . GLY A 1 230 ? 4.357 -12.728 -8.609 1.00 76.50 230 GLY A C 1
ATOM 1830 O O . GLY A 1 230 ? 4.459 -13.864 -8.140 1.00 76.50 230 GLY A O 1
ATOM 1831 N N . LEU A 1 231 ? 3.768 -11.726 -7.944 1.00 82.75 231 LEU A N 1
ATOM 1832 C CA . LEU A 1 231 ? 3.129 -11.850 -6.629 1.00 82.75 231 LEU A CA 1
ATOM 1833 C C . LEU A 1 231 ? 2.073 -12.973 -6.576 1.00 82.75 231 LEU A C 1
ATOM 1835 O O . LEU A 1 231 ? 1.924 -13.645 -5.554 1.00 82.75 231 LEU A O 1
ATOM 1839 N N . LEU A 1 232 ? 1.386 -13.251 -7.688 1.00 79.56 232 LEU A N 1
ATOM 1840 C CA . LEU A 1 232 ? 0.383 -14.319 -7.786 1.00 79.56 232 LEU A CA 1
ATOM 1841 C C . LEU A 1 232 ? 0.975 -15.729 -7.637 1.00 79.56 232 LEU A C 1
ATOM 1843 O O . LEU A 1 232 ? 0.242 -16.691 -7.440 1.00 79.56 232 LEU A O 1
ATOM 1847 N N . ARG A 1 233 ? 2.303 -15.897 -7.678 1.00 77.94 233 ARG A N 1
ATOM 1848 C CA . ARG A 1 233 ? 2.953 -17.176 -7.327 1.00 77.94 233 ARG A CA 1
ATOM 1849 C C . ARG A 1 233 ? 2.793 -17.537 -5.856 1.00 77.94 233 ARG A C 1
ATOM 1851 O O . ARG A 1 233 ? 2.981 -18.694 -5.484 1.00 77.94 233 ARG A O 1
ATOM 1858 N N . THR A 1 234 ? 2.516 -16.545 -5.018 1.00 83.12 234 THR A N 1
ATOM 1859 C CA . THR A 1 234 ? 2.432 -16.711 -3.568 1.00 83.12 234 THR A CA 1
ATOM 1860 C C . THR A 1 234 ? 1.039 -16.495 -3.004 1.00 83.12 234 THR A C 1
ATOM 1862 O O . THR A 1 234 ? 0.860 -16.765 -1.823 1.00 83.12 234 THR A O 1
ATOM 1865 N N . VAL A 1 235 ? 0.073 -16.056 -3.821 1.00 82.38 235 VAL A N 1
ATOM 1866 C CA . VAL A 1 235 ? -1.320 -15.822 -3.409 1.00 82.38 235 VAL A CA 1
ATOM 1867 C C . VAL A 1 235 ? -2.316 -16.289 -4.471 1.00 82.38 235 VAL A C 1
ATOM 1869 O O . VAL A 1 235 ? -1.991 -16.249 -5.658 1.00 82.38 235 VAL A O 1
ATOM 1872 N N . PRO A 1 236 ? -3.536 -16.698 -4.079 1.00 71.81 236 PRO A N 1
ATOM 1873 C CA . PRO A 1 236 ? -4.540 -17.188 -5.024 1.00 71.81 236 PRO A CA 1
ATOM 1874 C C . PRO A 1 236 ? -5.049 -16.090 -5.970 1.00 71.81 236 PRO A C 1
ATOM 1876 O O . PRO A 1 236 ? -5.194 -16.315 -7.173 1.00 71.81 236 PRO A O 1
ATOM 1879 N N . TYR A 1 237 ? -5.294 -14.889 -5.442 1.00 74.56 237 TYR A N 1
ATOM 1880 C CA . TYR A 1 237 ? -5.679 -13.714 -6.218 1.00 74.56 237 TYR A CA 1
ATOM 1881 C C . TYR A 1 237 ? -5.371 -12.417 -5.465 1.00 74.56 237 TYR A C 1
ATOM 1883 O O . TYR A 1 237 ? -5.162 -12.418 -4.249 1.00 74.56 237 TYR A O 1
ATOM 1891 N N . VAL A 1 238 ? -5.355 -11.309 -6.203 1.00 80.00 238 VAL A N 1
ATOM 1892 C CA . VAL A 1 238 ? -5.238 -9.952 -5.666 1.00 80.00 238 VAL A CA 1
ATOM 1893 C C . VAL A 1 238 ? -6.256 -9.039 -6.341 1.00 80.00 238 VAL A C 1
ATOM 1895 O O . VAL A 1 238 ? -6.413 -9.051 -7.563 1.00 80.00 238 VAL A O 1
ATOM 1898 N N . VAL A 1 239 ? -6.940 -8.234 -5.533 1.00 76.62 239 VAL A N 1
ATOM 1899 C CA . VAL A 1 239 ? -7.747 -7.103 -5.997 1.00 76.62 239 VAL A CA 1
ATOM 1900 C C . VAL A 1 239 ? -7.104 -5.851 -5.433 1.00 76.62 239 VAL A C 1
ATOM 1902 O O . VAL A 1 239 ? -6.989 -5.716 -4.219 1.00 76.62 239 VAL A O 1
ATOM 1905 N N . ALA A 1 240 ? -6.647 -4.948 -6.291 1.00 77.12 240 ALA A N 1
ATOM 1906 C CA . ALA A 1 240 ? -5.956 -3.746 -5.850 1.00 77.12 240 ALA A CA 1
ATOM 1907 C C . ALA A 1 240 ? -6.311 -2.534 -6.705 1.00 77.12 240 ALA A C 1
ATOM 1909 O O . ALA A 1 240 ? -6.537 -2.629 -7.914 1.00 77.12 240 ALA A O 1
ATOM 1910 N N . ARG A 1 241 ? -6.301 -1.363 -6.074 1.00 73.25 241 ARG A N 1
ATOM 1911 C CA . ARG A 1 241 ? -6.420 -0.074 -6.740 1.00 73.25 241 ARG A CA 1
ATOM 1912 C C . ARG A 1 241 ? -5.044 0.457 -7.103 1.00 73.25 241 ARG A C 1
ATOM 1914 O O . ARG A 1 241 ? -4.428 1.184 -6.332 1.00 73.25 241 ARG A O 1
ATOM 1921 N N . VAL A 1 242 ? -4.565 0.101 -8.283 1.00 72.62 242 VAL A N 1
ATOM 1922 C CA . VAL A 1 242 ? -3.286 0.574 -8.824 1.00 72.62 242 VAL A CA 1
ATOM 1923 C C . VAL A 1 242 ? -3.561 1.843 -9.615 1.00 72.62 242 VAL A C 1
ATOM 1925 O O . VAL A 1 242 ? -4.500 1.833 -10.392 1.00 72.62 242 VAL A O 1
ATOM 1928 N N . VAL A 1 243 ? -2.833 2.949 -9.409 1.00 72.38 243 VAL A N 1
ATOM 1929 C CA . VAL A 1 243 ? -3.011 4.220 -10.157 1.00 72.38 243 VAL A CA 1
ATOM 1930 C C . VAL A 1 243 ? -4.500 4.549 -10.360 1.00 72.38 243 VAL A C 1
ATOM 1932 O O . VAL A 1 243 ? -4.978 4.819 -11.461 1.00 72.38 243 VAL A O 1
ATOM 1935 N N . GLY A 1 244 ? -5.279 4.479 -9.276 1.00 65.94 244 GLY A N 1
ATOM 1936 C CA . GLY A 1 244 ? -6.711 4.805 -9.209 1.00 65.94 244 GLY A CA 1
ATOM 1937 C C . GLY A 1 244 ? -7.690 3.944 -9.979 1.00 65.94 244 GLY A C 1
ATOM 1938 O O . GLY A 1 244 ? -8.884 4.231 -9.856 1.00 65.94 244 GLY A O 1
ATOM 1939 N N . ARG A 1 245 ? -7.255 2.925 -10.726 1.00 69.44 245 ARG A N 1
ATOM 1940 C CA . ARG A 1 245 ? -8.175 1.948 -11.315 1.00 69.44 245 ARG A CA 1
ATOM 1941 C C . ARG A 1 245 ? -8.023 0.589 -10.648 1.00 69.44 245 ARG A C 1
ATOM 1943 O O . ARG A 1 245 ? -7.017 0.288 -10.016 1.00 69.44 245 ARG A O 1
ATOM 1950 N N . TRP A 1 246 ? -9.058 -0.222 -10.802 1.00 68.44 246 TRP A N 1
ATOM 1951 C CA . TRP A 1 246 ? -9.074 -1.582 -10.297 1.00 68.44 246 TRP A CA 1
ATOM 1952 C C . TRP A 1 246 ? -8.263 -2.505 -11.200 1.00 68.44 246 TRP A C 1
ATOM 1954 O O . TRP A 1 246 ? -8.472 -2.543 -12.416 1.00 68.44 246 TRP A O 1
ATOM 1964 N N . LEU A 1 247 ? -7.351 -3.233 -10.567 1.00 73.44 247 LEU A N 1
ATOM 1965 C CA . LEU A 1 247 ? -6.687 -4.414 -11.082 1.00 73.44 247 LEU A CA 1
ATOM 1966 C C . LEU A 1 247 ? -7.198 -5.608 -10.280 1.00 73.44 247 LEU A C 1
ATOM 1968 O O . LEU A 1 247 ? -7.114 -5.629 -9.053 1.00 73.44 247 LEU A O 1
ATOM 1972 N N . VAL A 1 248 ? -7.701 -6.604 -10.989 1.00 72.94 248 VAL A N 1
ATOM 1973 C CA . VAL A 1 248 ? -8.133 -7.882 -10.441 1.00 72.94 248 VAL A CA 1
ATOM 1974 C C . VAL A 1 248 ? -7.297 -8.955 -11.122 1.00 72.94 248 VAL A C 1
ATOM 1976 O O . VAL A 1 248 ? -7.311 -9.043 -12.346 1.00 72.94 248 VAL A O 1
ATOM 1979 N N . ALA A 1 249 ? -6.550 -9.758 -10.370 1.00 74.69 249 ALA A N 1
ATOM 1980 C CA . ALA A 1 249 ? -5.684 -10.775 -10.957 1.00 74.69 249 ALA A CA 1
ATOM 1981 C C . ALA A 1 249 ? -5.692 -12.088 -10.166 1.00 74.69 249 ALA A C 1
ATOM 1983 O O . ALA A 1 249 ? -5.781 -12.078 -8.942 1.00 74.69 249 ALA A O 1
ATOM 1984 N N . PHE A 1 250 ? -5.578 -13.214 -10.873 1.00 68.06 250 PHE A N 1
ATOM 1985 C CA . PHE A 1 250 ? -5.743 -14.573 -10.350 1.00 68.06 250 PHE A CA 1
ATOM 1986 C C . PHE A 1 250 ? -4.612 -15.485 -10.797 1.00 68.06 250 PHE A C 1
ATOM 1988 O O . PHE A 1 250 ? -4.105 -15.363 -11.915 1.00 68.06 250 PHE A O 1
ATOM 1995 N N . ASN A 1 251 ? -4.301 -16.466 -9.957 1.00 68.88 251 ASN A N 1
ATOM 1996 C CA . ASN A 1 251 ? -3.512 -17.627 -10.328 1.00 68.88 251 ASN A CA 1
ATOM 1997 C C . ASN A 1 251 ? -4.440 -18.834 -10.526 1.00 68.88 251 ASN A C 1
ATOM 1999 O O . ASN A 1 251 ? -4.937 -19.405 -9.559 1.00 68.88 251 ASN A O 1
ATOM 2003 N N . VAL A 1 252 ? -4.681 -19.229 -11.777 1.00 56.44 252 VAL A N 1
ATOM 2004 C CA . VAL A 1 252 ? -5.497 -20.405 -12.112 1.00 56.44 252 VAL A CA 1
ATOM 2005 C C . VAL A 1 252 ? -4.592 -21.479 -12.696 1.00 56.44 252 VAL A C 1
ATOM 2007 O O . VAL A 1 252 ? -4.095 -21.323 -13.806 1.00 56.44 252 VAL A O 1
ATOM 2010 N N . ALA A 1 253 ? -4.377 -22.576 -11.964 1.00 61.31 253 ALA A N 1
ATOM 2011 C CA . ALA A 1 253 ? -3.586 -23.724 -12.427 1.00 61.31 253 ALA A CA 1
ATOM 2012 C C . ALA A 1 253 ? -2.194 -23.342 -12.994 1.00 61.31 253 ALA A C 1
ATOM 2014 O O . ALA A 1 253 ? -1.742 -23.897 -13.993 1.00 61.31 253 ALA A O 1
ATOM 2015 N N . GLY A 1 254 ? -1.521 -22.358 -12.380 1.00 54.28 254 GLY A N 1
ATOM 2016 C CA . GLY A 1 254 ? -0.217 -21.852 -12.830 1.00 54.28 254 GLY A CA 1
ATOM 2017 C C . GLY A 1 254 ? -0.281 -20.818 -13.963 1.00 54.28 254 GLY A C 1
ATOM 2018 O 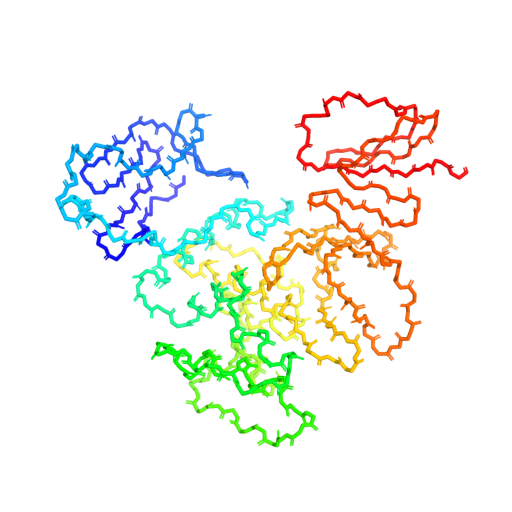O . GLY A 1 254 ? 0.763 -20.342 -14.416 1.00 54.28 254 GLY A O 1
ATOM 2019 N N . LEU A 1 255 ? -1.482 -20.446 -14.416 1.00 53.41 255 LEU A N 1
ATOM 2020 C CA . LEU A 1 255 ? -1.729 -19.387 -15.390 1.00 53.41 255 LEU A CA 1
ATOM 2021 C C . LEU A 1 255 ? -2.160 -18.100 -14.678 1.00 53.41 255 LEU A C 1
ATOM 2023 O O . LEU A 1 255 ? -3.121 -18.084 -13.911 1.00 53.41 255 LEU A O 1
ATOM 2027 N N . TYR A 1 256 ? -1.469 -17.001 -14.978 1.00 62.66 256 TYR A N 1
ATOM 2028 C CA . TYR A 1 256 ? -1.829 -15.671 -14.488 1.00 62.66 256 TYR A CA 1
ATOM 2029 C C . TYR A 1 256 ? -2.926 -15.067 -15.370 1.00 62.66 256 TYR A C 1
ATOM 2031 O O . TYR A 1 256 ? -2.740 -14.916 -16.580 1.00 62.66 256 TYR A O 1
ATOM 2039 N N . ILE A 1 257 ? -4.058 -14.714 -14.764 1.00 57.94 257 ILE A N 1
ATOM 2040 C CA . ILE A 1 257 ? -5.191 -14.046 -15.420 1.00 57.94 257 ILE A CA 1
ATOM 2041 C C . ILE A 1 257 ? -5.363 -12.666 -14.786 1.00 57.94 257 ILE A C 1
ATOM 2043 O O . ILE A 1 257 ? -5.239 -12.544 -13.572 1.00 57.94 257 ILE A O 1
ATOM 2047 N N . ALA A 1 258 ? -5.665 -11.636 -15.579 1.00 63.12 258 ALA A N 1
ATOM 2048 C CA . ALA A 1 258 ? -5.946 -10.292 -15.079 1.00 63.12 258 ALA A CA 1
ATOM 2049 C C . ALA A 1 258 ? -7.156 -9.659 -15.784 1.00 63.12 258 ALA A C 1
ATOM 2051 O O . ALA A 1 258 ? -7.354 -9.845 -16.984 1.00 63.12 258 ALA A O 1
ATOM 2052 N N . ALA A 1 259 ? -7.943 -8.896 -15.029 1.00 57.00 259 ALA A N 1
ATOM 2053 C CA . ALA A 1 259 ? -9.073 -8.087 -15.465 1.00 57.00 259 ALA A CA 1
ATOM 2054 C C . ALA A 1 259 ? -8.963 -6.688 -14.839 1.00 57.00 259 ALA A C 1
ATOM 2056 O O . ALA A 1 259 ? -8.592 -6.546 -13.673 1.00 57.00 259 ALA A O 1
ATOM 2057 N N . GLY A 1 260 ? -9.270 -5.637 -15.598 1.00 57.22 260 GLY A N 1
ATOM 2058 C CA . GLY A 1 260 ? -9.225 -4.277 -15.071 1.00 57.22 260 GLY A CA 1
ATOM 2059 C C . GLY A 1 260 ? -9.359 -3.197 -16.136 1.00 57.22 260 GLY A C 1
ATOM 2060 O O . GLY A 1 260 ? -9.250 -3.446 -17.333 1.00 57.22 260 GLY A O 1
ATOM 2061 N N . ASN A 1 261 ? -9.521 -1.956 -15.685 1.00 47.16 261 ASN A N 1
ATOM 2062 C CA . ASN A 1 261 ? -9.688 -0.775 -16.545 1.00 47.16 261 ASN A CA 1
ATOM 2063 C C . ASN A 1 261 ? -8.362 -0.262 -17.159 1.00 47.16 261 ASN A C 1
ATOM 2065 O O . ASN A 1 261 ? -8.230 0.930 -17.441 1.00 47.16 261 ASN A O 1
ATOM 2069 N N . PHE A 1 262 ? -7.362 -1.133 -17.329 1.00 48.50 262 PHE A N 1
ATOM 2070 C CA . PHE A 1 262 ? -6.010 -0.798 -17.791 1.00 48.50 262 PHE A CA 1
ATOM 2071 C C . PHE A 1 262 ? -5.654 -1.513 -19.089 1.00 48.50 262 PHE A C 1
ATOM 2073 O O . PHE A 1 262 ? -5.811 -2.723 -19.172 1.00 48.50 262 PHE A O 1
ATOM 2080 N N . ASN A 1 263 ? -5.046 -0.814 -20.050 1.00 45.53 263 ASN A N 1
ATOM 2081 C CA . ASN A 1 263 ? -4.327 -1.484 -21.138 1.00 45.53 263 ASN A CA 1
ATOM 2082 C C . ASN A 1 263 ? -3.082 -2.170 -20.556 1.00 45.53 263 ASN A C 1
ATOM 2084 O O . ASN A 1 263 ? -2.068 -1.509 -20.336 1.00 45.53 263 ASN A O 1
ATOM 2088 N N . MET A 1 264 ? -3.180 -3.472 -20.277 1.00 47.69 264 MET A N 1
ATOM 2089 C CA . MET A 1 264 ? -2.095 -4.267 -19.703 1.00 47.69 264 MET A CA 1
ATOM 2090 C C . MET A 1 264 ? -1.209 -4.861 -20.799 1.00 47.69 264 MET A C 1
ATOM 2092 O O . MET A 1 264 ? -1.667 -5.661 -21.614 1.00 47.69 264 MET A O 1
ATOM 2096 N N . MET A 1 265 ? 0.073 -4.511 -20.790 1.00 41.47 265 MET A N 1
ATOM 2097 C CA . MET A 1 265 ? 1.106 -5.224 -21.538 1.00 41.47 265 MET A CA 1
ATOM 2098 C C . MET A 1 265 ? 1.777 -6.211 -20.584 1.00 41.47 265 MET A C 1
ATOM 2100 O O . MET A 1 265 ? 2.445 -5.802 -19.638 1.00 41.47 265 MET A O 1
ATOM 2104 N N . VAL A 1 266 ? 1.558 -7.508 -20.797 1.00 40.25 266 VAL A N 1
ATOM 2105 C CA . VAL A 1 266 ? 2.217 -8.568 -20.019 1.00 40.25 266 VAL A CA 1
ATOM 2106 C C . VAL A 1 266 ? 3.549 -8.914 -20.692 1.00 40.25 266 VAL A C 1
ATOM 2108 O O . VAL A 1 266 ? 3.642 -8.935 -21.917 1.00 40.25 266 VAL A O 1
ATOM 2111 N N . ASP A 1 267 ? 4.560 -9.134 -19.862 1.00 38.28 267 ASP A N 1
ATOM 2112 C CA . ASP A 1 267 ? 5.998 -9.177 -20.137 1.00 38.28 267 ASP A CA 1
ATOM 2113 C C . ASP A 1 267 ? 6.463 -9.772 -21.490 1.00 38.28 267 ASP A C 1
ATOM 2115 O O . ASP A 1 267 ? 6.123 -10.900 -21.857 1.00 38.28 267 ASP A O 1
ATOM 2119 N N . GLY A 1 268 ? 7.316 -9.016 -22.195 1.00 33.00 268 GLY A N 1
ATOM 2120 C CA . GLY A 1 268 ? 8.337 -9.512 -23.138 1.00 33.00 268 GLY A CA 1
ATOM 2121 C C . GLY A 1 268 ? 7.900 -10.188 -24.444 1.00 33.00 268 GLY A C 1
ATOM 2122 O O . GLY A 1 268 ? 8.745 -10.511 -25.275 1.00 33.00 268 GLY A O 1
ATOM 2123 N N . GLY A 1 269 ? 6.608 -10.389 -24.676 1.00 30.36 269 GLY A N 1
ATOM 2124 C CA . GLY A 1 269 ? 6.089 -10.961 -25.914 1.00 30.36 269 GLY A CA 1
ATOM 2125 C C . GLY A 1 269 ? 4.569 -10.929 -25.940 1.00 30.36 269 GLY A C 1
ATOM 2126 O O . GLY A 1 269 ? 3.922 -10.811 -24.905 1.00 30.36 269 GLY A O 1
ATOM 2127 N N . ARG A 1 270 ? 3.971 -11.055 -27.132 1.00 31.89 270 ARG A N 1
ATOM 2128 C CA . ARG A 1 270 ? 2.518 -11.233 -27.312 1.00 31.89 270 ARG A CA 1
ATOM 2129 C C . ARG A 1 270 ? 2.055 -12.551 -26.662 1.00 31.89 270 ARG A C 1
ATOM 2131 O O . ARG A 1 270 ? 1.698 -13.498 -27.358 1.00 31.89 270 ARG A O 1
ATOM 2138 N N . LYS A 1 271 ? 2.003 -12.646 -25.333 1.00 35.56 271 LYS A N 1
ATOM 2139 C CA . LYS A 1 271 ? 1.104 -13.602 -24.687 1.00 35.56 271 LYS A CA 1
ATOM 2140 C C . LYS A 1 271 ? -0.291 -13.001 -24.750 1.00 35.56 271 LYS A C 1
ATOM 2142 O O . LYS A 1 271 ? -0.538 -11.918 -24.231 1.00 35.56 271 LYS A O 1
ATOM 2147 N N . ARG A 1 272 ? -1.204 -13.703 -25.428 1.00 36.25 272 ARG A N 1
ATOM 2148 C CA . ARG A 1 272 ? -2.639 -13.389 -25.449 1.00 36.25 272 ARG A CA 1
ATOM 2149 C C . ARG A 1 272 ? -3.217 -13.606 -24.045 1.00 36.25 272 ARG A C 1
ATOM 2151 O O . ARG A 1 272 ? -3.858 -14.620 -23.792 1.00 36.25 272 ARG A O 1
ATOM 2158 N N . ALA A 1 273 ? -2.981 -12.675 -23.128 1.00 40.38 273 ALA A N 1
ATOM 2159 C CA . ALA A 1 273 ? -3.865 -12.517 -21.986 1.00 40.38 273 ALA A CA 1
ATOM 2160 C C . ALA A 1 273 ? -5.207 -12.006 -22.530 1.00 40.38 273 ALA A C 1
ATOM 2162 O O . ALA A 1 273 ? -5.243 -11.094 -23.360 1.00 40.38 273 ALA A O 1
ATOM 2163 N N . ARG A 1 274 ? -6.313 -12.646 -22.144 1.00 43.84 274 ARG A N 1
ATOM 2164 C CA . ARG A 1 274 ? -7.648 -12.181 -22.531 1.00 43.84 274 ARG A CA 1
ATOM 2165 C C . ARG A 1 274 ? -7.936 -10.920 -21.716 1.00 43.84 274 ARG A C 1
ATOM 2167 O O . ARG A 1 274 ? -8.058 -10.994 -20.501 1.00 43.84 274 ARG A O 1
ATOM 2174 N N . TYR A 1 275 ? -7.969 -9.774 -22.387 1.00 43.41 275 TYR A N 1
ATOM 2175 C CA . TYR A 1 275 ? -8.314 -8.489 -21.787 1.00 43.41 275 TYR A CA 1
ATOM 2176 C C . TYR A 1 275 ? -9.811 -8.454 -21.437 1.00 43.41 275 TYR A C 1
ATOM 2178 O O . TYR A 1 275 ? -10.631 -8.911 -22.235 1.00 43.41 275 TYR A O 1
ATOM 2186 N N . ALA A 1 276 ? -10.151 -7.930 -20.256 1.00 43.66 276 ALA A N 1
ATOM 2187 C CA . ALA A 1 276 ? -11.528 -7.691 -19.828 1.00 43.66 276 ALA A CA 1
ATOM 2188 C C . ALA A 1 276 ? -11.883 -6.216 -19.972 1.00 43.66 276 ALA A C 1
ATOM 2190 O O . ALA A 1 276 ? -11.147 -5.364 -19.481 1.00 43.66 276 ALA A O 1
ATOM 2191 N N . SER A 1 277 ? -13.048 -5.924 -20.543 1.00 46.69 277 SER A N 1
ATOM 2192 C CA . SER A 1 277 ? -13.705 -4.633 -20.336 1.00 46.69 277 SER A CA 1
ATOM 2193 C C . SER A 1 277 ? -14.509 -4.710 -19.035 1.00 46.69 277 SER A C 1
ATOM 2195 O O . SER A 1 277 ? -15.193 -5.712 -18.799 1.00 46.69 277 SER A O 1
ATOM 2197 N N . CYS A 1 278 ? -14.390 -3.695 -18.177 1.00 46.94 278 CYS A N 1
ATOM 2198 C CA . CYS A 1 278 ? -15.135 -3.605 -16.923 1.00 46.94 278 CYS A CA 1
ATOM 2199 C C . CYS A 1 278 ? -16.056 -2.378 -16.918 1.00 46.94 278 CYS A C 1
ATOM 2201 O O . CYS A 1 278 ? -15.688 -1.321 -17.432 1.00 46.94 278 CYS A O 1
ATOM 2203 N N . ASP A 1 279 ? -17.216 -2.515 -16.277 1.00 51.75 279 ASP A N 1
ATOM 2204 C CA . ASP A 1 279 ? -18.136 -1.427 -15.940 1.00 51.75 279 ASP A CA 1
ATOM 2205 C C . ASP A 1 279 ? -18.395 -1.450 -14.425 1.00 51.75 279 ASP A C 1
ATOM 2207 O O . ASP A 1 279 ? -18.979 -2.393 -13.889 1.00 51.75 279 ASP A O 1
ATOM 2211 N N . GLY A 1 280 ? -17.883 -0.444 -13.711 1.00 58.09 280 GLY A N 1
ATOM 2212 C CA . GLY A 1 280 ? -17.888 -0.426 -12.246 1.00 58.09 280 GLY A CA 1
ATOM 2213 C C . GLY A 1 280 ? -17.075 -1.576 -11.636 1.00 58.09 280 GLY A C 1
ATOM 2214 O O . GLY A 1 280 ? -15.856 -1.637 -11.803 1.00 58.09 280 GLY A O 1
ATOM 2215 N N . ASP A 1 281 ? -17.751 -2.450 -10.890 1.00 51.81 281 ASP A N 1
ATOM 2216 C CA . ASP A 1 281 ? -17.223 -3.655 -10.240 1.00 51.81 281 ASP A CA 1
ATOM 2217 C C . ASP A 1 281 ? -17.416 -4.939 -11.066 1.00 51.81 281 ASP A C 1
ATOM 2219 O O . ASP A 1 281 ? -16.944 -6.001 -10.653 1.00 51.81 281 ASP A O 1
ATOM 2223 N N . LYS A 1 282 ? -18.074 -4.845 -12.229 1.00 58.97 282 LYS A N 1
ATOM 2224 C CA . LYS A 1 282 ? -18.383 -5.965 -13.127 1.00 58.97 282 LYS A CA 1
ATOM 2225 C C . LYS A 1 282 ? -17.356 -6.045 -14.248 1.00 58.97 282 LYS A C 1
ATOM 2227 O O . LYS A 1 282 ? -17.079 -5.038 -14.896 1.00 58.97 282 LYS A O 1
ATOM 2232 N N . CYS A 1 283 ? -16.821 -7.232 -14.523 1.00 56.94 283 CYS A N 1
ATOM 2233 C CA . CYS A 1 283 ? -15.837 -7.439 -15.593 1.00 56.94 283 CYS A CA 1
ATOM 2234 C C . CYS A 1 283 ? -16.145 -8.702 -16.406 1.00 56.94 283 CYS A C 1
ATOM 2236 O O . CYS A 1 283 ? -16.561 -9.707 -15.838 1.00 56.94 283 CYS A O 1
ATOM 2238 N N . ALA A 1 284 ? -15.862 -8.697 -17.712 1.00 61.69 284 ALA A N 1
ATOM 2239 C CA . ALA A 1 284 ? -16.019 -9.879 -18.569 1.00 61.69 284 ALA A CA 1
ATOM 2240 C C . ALA A 1 284 ? -14.727 -10.215 -19.338 1.00 61.69 284 ALA A C 1
ATOM 2242 O O . ALA A 1 284 ? -14.221 -9.386 -20.091 1.00 61.69 284 ALA A O 1
ATOM 2243 N N . VAL A 1 285 ? -14.211 -11.443 -19.180 1.00 55.00 285 VAL A N 1
ATOM 2244 C CA . VAL A 1 285 ? -13.021 -11.990 -19.864 1.00 55.00 285 VAL A CA 1
ATOM 2245 C C . VAL A 1 285 ? -13.416 -13.195 -20.727 1.00 55.00 285 VAL A C 1
ATOM 2247 O O . VAL A 1 285 ? -13.439 -14.341 -20.275 1.00 55.00 285 VAL A O 1
ATOM 2250 N N . GLY A 1 286 ? -13.704 -12.978 -22.011 1.00 69.31 286 GLY A N 1
ATOM 2251 C CA . GLY A 1 286 ? -14.207 -14.055 -22.872 1.00 69.31 286 GLY A CA 1
ATOM 2252 C C . GLY A 1 286 ? -15.573 -14.554 -22.386 1.00 69.31 286 GLY A C 1
ATOM 2253 O O . GLY A 1 286 ? -16.535 -13.799 -22.434 1.00 69.31 286 GLY A O 1
ATOM 2254 N N . LYS A 1 287 ? -15.661 -15.811 -21.926 1.00 66.25 287 LYS A N 1
ATOM 2255 C CA . LYS A 1 287 ? -16.880 -16.367 -21.306 1.00 66.25 287 LYS A CA 1
ATOM 2256 C C . LYS A 1 287 ? -16.920 -16.203 -19.776 1.00 66.25 287 LYS A C 1
ATOM 2258 O O . LYS A 1 287 ? -17.952 -16.478 -19.179 1.00 66.25 287 LYS A O 1
ATOM 2263 N N . LEU A 1 288 ? -15.821 -15.778 -19.150 1.00 60.66 288 LEU A N 1
ATOM 2264 C CA . LEU A 1 288 ? -15.711 -15.626 -17.700 1.00 60.66 288 LEU A CA 1
ATOM 2265 C C . LEU A 1 288 ? -16.270 -14.265 -17.268 1.00 60.66 288 LEU A C 1
ATOM 2267 O O . LEU A 1 288 ? -15.824 -13.227 -17.756 1.00 60.66 288 LEU A O 1
ATOM 2271 N N . LEU A 1 289 ? -17.231 -14.275 -16.354 1.00 71.06 289 LEU A N 1
ATOM 2272 C CA . LEU A 1 289 ? -17.938 -13.107 -15.834 1.00 71.06 289 LEU A CA 1
ATOM 2273 C C . LEU A 1 289 ? -17.541 -12.879 -14.374 1.00 71.06 289 LEU A C 1
ATOM 2275 O O . LEU A 1 289 ? -17.565 -13.819 -13.591 1.00 71.06 289 LEU A O 1
ATOM 2279 N N . PHE A 1 290 ? -17.202 -11.653 -13.988 1.00 66.94 290 PHE A N 1
ATOM 2280 C CA . PHE A 1 290 ? -16.840 -11.268 -12.620 1.00 66.94 290 PHE A CA 1
ATOM 2281 C C . PHE A 1 290 ? -17.857 -10.288 -12.056 1.00 66.94 290 PHE A C 1
ATOM 2283 O O . PHE A 1 290 ? -18.197 -9.314 -12.730 1.00 66.94 290 PHE A O 1
ATOM 2290 N N . ASN A 1 291 ? -18.335 -10.553 -10.835 1.00 66.00 291 ASN A N 1
ATOM 2291 C CA . ASN A 1 291 ? -19.386 -9.801 -10.130 1.00 66.00 291 ASN A CA 1
ATOM 2292 C C . ASN A 1 291 ? -20.637 -9.543 -10.979 1.00 66.00 291 ASN A C 1
ATOM 2294 O O . ASN A 1 291 ? -21.450 -8.657 -10.719 1.00 66.00 291 ASN A O 1
ATOM 2298 N N . GLN A 1 292 ? -20.794 -10.353 -12.017 1.00 72.56 292 GLN A N 1
ATOM 2299 C CA . GLN A 1 292 ? -21.883 -10.321 -12.955 1.00 72.56 292 GLN A CA 1
ATOM 2300 C C . GLN A 1 292 ? -22.476 -11.717 -12.938 1.00 72.56 292 GLN A C 1
ATOM 2302 O O . GLN A 1 292 ? -21.840 -12.685 -13.354 1.00 72.56 292 GLN A O 1
ATOM 2307 N N . CYS A 1 293 ? -23.702 -11.816 -12.440 1.00 72.44 293 CYS A N 1
ATOM 2308 C CA . CYS A 1 293 ? -24.456 -13.041 -12.581 1.00 72.44 293 CYS A CA 1
ATOM 2309 C C . CYS A 1 293 ? -25.210 -13.014 -13.904 1.00 72.44 293 CYS A C 1
ATOM 2311 O O . CYS A 1 293 ? -25.900 -12.042 -14.216 1.00 72.44 293 CYS A O 1
ATOM 2313 N N . VAL A 1 294 ? -25.100 -14.109 -14.646 1.00 78.44 294 VAL A N 1
ATOM 2314 C CA . VAL A 1 294 ? -25.960 -14.428 -15.783 1.00 78.44 294 VAL A CA 1
ATOM 2315 C C . VAL A 1 294 ? -26.579 -15.788 -15.498 1.00 78.44 294 VAL A C 1
ATOM 2317 O O . VAL A 1 294 ? -25.861 -16.727 -15.148 1.00 78.44 294 VAL A O 1
ATOM 2320 N N . GLU A 1 295 ? -27.904 -15.894 -15.611 1.00 83.44 295 GLU A N 1
ATOM 2321 C CA . GLU A 1 295 ? -28.575 -17.178 -15.419 1.00 83.44 295 GLU A CA 1
ATOM 2322 C C . GLU A 1 295 ? -28.158 -18.147 -16.525 1.00 83.44 295 GLU A C 1
ATOM 2324 O O . GLU A 1 295 ? -28.220 -17.814 -17.709 1.00 83.44 295 GLU A O 1
ATOM 2329 N N . MET A 1 296 ? -27.734 -19.351 -16.148 1.00 87.81 296 MET A N 1
ATOM 2330 C CA . MET A 1 296 ? -27.320 -20.376 -17.105 1.00 87.81 296 MET A CA 1
ATOM 2331 C C . MET A 1 296 ? -27.5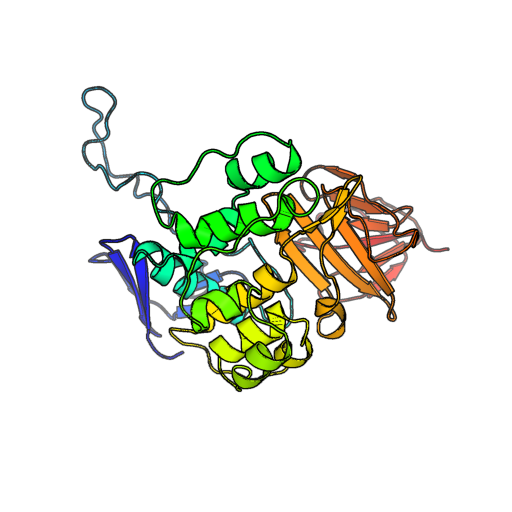23 -21.782 -16.546 1.00 87.81 296 MET A C 1
ATOM 2333 O O . MET A 1 296 ? -27.342 -22.021 -15.354 1.00 87.81 296 MET A O 1
ATOM 2337 N N . ASN A 1 297 ? -27.860 -22.725 -17.430 1.00 84.38 297 ASN A N 1
ATOM 2338 C CA . ASN A 1 297 ? -28.160 -24.116 -17.066 1.00 84.38 297 ASN A CA 1
ATOM 2339 C C . ASN A 1 297 ? -26.949 -24.871 -16.502 1.00 84.38 297 ASN A C 1
ATOM 2341 O O . ASN A 1 297 ? -27.117 -25.788 -15.703 1.00 84.38 297 ASN A O 1
ATOM 2345 N N . CYS A 1 298 ? -25.738 -24.486 -16.908 1.00 82.00 298 CYS A N 1
ATOM 2346 C CA . CYS A 1 298 ? -24.494 -25.010 -16.363 1.00 82.00 298 CYS A CA 1
ATOM 2347 C C . CYS A 1 298 ? -23.426 -23.915 -16.391 1.00 82.00 298 CYS A C 1
ATOM 2349 O O . CYS A 1 298 ? -23.022 -23.462 -17.466 1.00 82.00 298 CYS A O 1
ATOM 2351 N N . GLY A 1 299 ? -22.956 -23.523 -15.212 1.00 83.94 299 GLY A N 1
ATOM 2352 C CA . GLY A 1 299 ? -21.801 -22.660 -15.021 1.00 83.94 299 GLY A CA 1
ATOM 2353 C C . GLY A 1 299 ? -20.943 -23.132 -13.852 1.00 83.94 299 GLY A C 1
ATOM 2354 O O . GLY A 1 299 ? -21.431 -23.763 -12.915 1.00 83.94 299 GLY A O 1
ATOM 2355 N N . VAL A 1 300 ? -19.651 -22.839 -13.928 1.00 77.56 300 VAL A N 1
ATOM 2356 C CA . VAL A 1 300 ? -18.699 -22.946 -12.826 1.00 77.56 300 VAL A CA 1
ATOM 2357 C C . VAL A 1 300 ? -18.685 -21.598 -12.113 1.00 77.56 300 VAL A C 1
ATOM 2359 O O . VAL A 1 300 ? -18.172 -20.611 -12.639 1.00 77.56 300 VAL A O 1
ATOM 2362 N N . VAL A 1 301 ? -19.293 -21.549 -10.933 1.00 69.94 301 VAL A N 1
ATOM 2363 C CA . VAL A 1 301 ? -19.302 -20.397 -10.034 1.00 69.94 301 VAL A CA 1
ATOM 2364 C C . VAL A 1 301 ? -18.149 -20.542 -9.056 1.00 69.94 301 VAL A C 1
ATOM 2366 O O . VAL A 1 301 ? -18.035 -21.564 -8.384 1.00 69.94 301 VAL A O 1
ATOM 2369 N N . LYS A 1 302 ? -17.312 -19.516 -8.949 1.00 64.81 302 LYS A N 1
ATOM 2370 C CA . LYS A 1 302 ? -16.235 -19.453 -7.957 1.00 64.81 302 LYS A CA 1
ATOM 2371 C C . LYS A 1 302 ? -16.460 -18.244 -7.073 1.00 64.81 302 LYS A C 1
ATOM 2373 O O . LYS A 1 302 ? -16.498 -17.120 -7.576 1.00 64.81 302 LYS A O 1
ATOM 2378 N N . THR A 1 303 ? -16.616 -18.475 -5.782 1.00 58.00 303 THR A N 1
ATOM 2379 C CA . THR A 1 303 ? -16.650 -17.430 -4.756 1.00 58.00 303 THR A CA 1
ATOM 2380 C C . THR A 1 303 ? -15.316 -17.413 -4.009 1.00 58.00 303 THR A C 1
ATOM 2382 O O . THR A 1 303 ? -14.387 -18.146 -4.354 1.00 58.00 303 THR A O 1
ATOM 2385 N N . SER A 1 304 ? -15.203 -16.573 -2.980 1.00 45.62 304 SER A N 1
ATOM 2386 C CA . SER A 1 304 ? -14.105 -16.638 -2.009 1.00 45.62 304 SER A CA 1
ATOM 2387 C C . SER A 1 304 ? -14.024 -17.975 -1.269 1.00 45.62 304 SER A C 1
ATOM 2389 O O . SER A 1 304 ? -12.937 -18.355 -0.847 1.00 45.62 304 SER A O 1
ATOM 2391 N N . ASP A 1 305 ? -15.153 -18.670 -1.121 1.00 39.41 305 ASP A N 1
ATOM 2392 C CA . ASP A 1 305 ? -15.309 -19.754 -0.149 1.00 39.41 305 ASP A CA 1
ATOM 2393 C C . ASP A 1 305 ? -15.509 -21.127 -0.802 1.00 39.41 305 ASP A C 1
ATOM 2395 O O . ASP A 1 305 ? -15.248 -22.152 -0.175 1.00 39.41 305 ASP A O 1
ATOM 2399 N N . PHE A 1 306 ? -15.965 -21.181 -2.058 1.00 48.78 306 PHE A N 1
ATOM 2400 C CA . PHE A 1 306 ? -16.198 -22.443 -2.759 1.00 48.78 306 PHE A CA 1
ATOM 2401 C C . PHE A 1 306 ? -16.234 -22.297 -4.285 1.00 48.78 306 PHE A C 1
ATOM 2403 O O . PHE A 1 306 ? -16.500 -21.232 -4.846 1.00 48.78 306 PHE A O 1
ATOM 2410 N N . GLU A 1 307 ? -16.017 -23.428 -4.956 1.00 63.41 307 GLU A N 1
ATOM 2411 C CA . GLU A 1 307 ? -16.279 -23.620 -6.380 1.00 63.41 307 GLU A CA 1
ATOM 2412 C C . GLU A 1 307 ? -17.484 -24.558 -6.544 1.00 63.41 307 GLU A C 1
ATOM 2414 O O . GLU A 1 307 ? -17.526 -25.642 -5.964 1.00 63.41 307 GLU A O 1
ATOM 2419 N N . PHE A 1 308 ? -18.473 -24.140 -7.328 1.00 67.88 308 PHE A N 1
ATOM 2420 C CA . PHE A 1 308 ? -19.682 -24.903 -7.627 1.00 67.88 308 PHE A CA 1
ATOM 2421 C C . PHE A 1 308 ? -19.875 -25.001 -9.139 1.00 67.88 308 PHE A C 1
ATOM 2423 O O . PHE A 1 308 ? -19.890 -23.984 -9.825 1.00 67.88 308 PHE A O 1
ATOM 2430 N N . LYS A 1 309 ? -20.078 -26.212 -9.667 1.00 81.81 309 LYS A N 1
ATOM 2431 C CA . LYS A 1 309 ? -20.448 -26.437 -11.070 1.00 81.81 309 LYS A CA 1
ATOM 2432 C C . LYS A 1 309 ? -21.896 -26.907 -11.149 1.00 81.81 309 LYS A C 1
ATOM 2434 O O . LYS A 1 309 ? -22.215 -27.989 -10.666 1.00 81.81 309 LYS A O 1
ATOM 2439 N N . GLY A 1 310 ? -22.758 -26.130 -11.793 1.00 81.31 310 GLY A N 1
ATOM 2440 C CA . GLY A 1 310 ? -24.165 -26.490 -11.950 1.00 81.31 310 GLY A CA 1
ATOM 2441 C C . GLY A 1 310 ? -25.032 -25.327 -12.411 1.00 81.31 310 GLY A C 1
ATOM 2442 O O . GLY A 1 310 ? -24.552 -24.393 -13.048 1.00 81.31 310 GLY A O 1
ATOM 2443 N N . LEU A 1 311 ? -26.324 -25.397 -12.104 1.00 85.06 311 LEU A N 1
ATOM 2444 C CA . LEU A 1 311 ? -27.289 -24.356 -12.451 1.00 85.06 311 LEU A CA 1
ATOM 2445 C C . LEU A 1 311 ? -26.939 -23.033 -11.749 1.00 85.06 311 LEU A C 1
ATOM 2447 O O . LEU A 1 311 ? -26.889 -22.977 -10.521 1.00 85.06 311 LEU A O 1
ATOM 2451 N N . VAL A 1 312 ? -26.763 -21.960 -12.521 1.00 78.12 312 VAL A N 1
ATOM 2452 C CA . VAL A 1 312 ? -26.530 -20.608 -11.996 1.00 78.12 312 VAL A CA 1
ATOM 2453 C C . VAL A 1 312 ? -27.835 -19.826 -12.043 1.00 78.12 312 VAL A C 1
ATOM 2455 O O . VAL A 1 312 ? -28.421 -19.640 -13.112 1.00 78.12 312 VAL A O 1
ATOM 2458 N N . LYS A 1 313 ? -28.286 -19.350 -10.881 1.00 80.81 313 LYS A N 1
ATOM 2459 C CA . LYS A 1 313 ? -29.478 -18.508 -10.731 1.00 80.81 313 LYS A CA 1
ATOM 2460 C C . LYS A 1 313 ? -29.104 -17.166 -10.133 1.00 80.81 313 LYS A C 1
ATOM 2462 O O . LYS A 1 313 ? -28.423 -17.125 -9.115 1.00 80.81 313 LYS A O 1
ATOM 2467 N N . CYS A 1 314 ? -29.572 -16.079 -10.737 1.00 68.88 314 CYS A N 1
ATOM 2468 C CA . CYS A 1 314 ? -29.206 -14.734 -10.315 1.00 68.88 314 CYS A CA 1
ATOM 2469 C C . CYS A 1 314 ? -30.102 -14.267 -9.180 1.00 68.88 314 CYS A C 1
ATOM 2471 O O . CYS A 1 314 ? -31.064 -13.529 -9.369 1.00 68.88 314 CYS A O 1
ATOM 2473 N N . ARG A 1 315 ? -29.765 -14.725 -7.977 1.00 60.38 315 ARG A N 1
ATOM 2474 C CA . ARG A 1 315 ? -30.162 -14.066 -6.734 1.00 60.38 315 ARG A CA 1
ATOM 2475 C C . ARG A 1 315 ? -29.023 -13.172 -6.264 1.00 60.38 315 ARG A C 1
ATOM 2477 O O . ARG A 1 315 ? -27.889 -13.330 -6.705 1.00 60.38 315 ARG A O 1
ATOM 2484 N N . ASP A 1 316 ? -29.331 -12.226 -5.389 1.00 58.84 316 ASP A N 1
ATOM 2485 C CA . ASP A 1 316 ? -28.302 -11.434 -4.725 1.00 58.84 316 ASP A CA 1
ATOM 2486 C C . ASP A 1 316 ? -27.419 -12.386 -3.902 1.00 58.84 316 ASP A C 1
ATOM 2488 O O . ASP A 1 316 ? -27.875 -12.970 -2.918 1.00 58.84 316 ASP A O 1
ATOM 2492 N N . PHE A 1 317 ? -26.195 -12.645 -4.371 1.00 53.81 317 PHE A N 1
ATOM 2493 C CA . PHE A 1 317 ? -25.335 -13.687 -3.803 1.00 53.81 317 PHE A CA 1
ATOM 2494 C C . PHE A 1 317 ? -24.793 -13.311 -2.421 1.00 53.81 317 PHE A C 1
ATOM 2496 O O . PHE A 1 317 ? -24.193 -14.155 -1.765 1.00 53.81 317 PHE A O 1
ATOM 2503 N N . GLY A 1 318 ? -24.974 -12.065 -1.963 1.00 46.66 318 GLY A N 1
ATOM 2504 C CA . GLY A 1 318 ? -24.494 -11.593 -0.658 1.00 46.66 318 GLY A CA 1
ATOM 2505 C C . GLY A 1 318 ? -22.965 -11.599 -0.501 1.00 46.66 318 GLY A C 1
ATOM 2506 O O . GLY A 1 318 ? -22.448 -11.116 0.503 1.00 46.66 318 GLY A O 1
ATOM 2507 N N . THR A 1 319 ? -22.231 -12.116 -1.488 1.00 47.91 319 THR A N 1
ATOM 2508 C CA . THR A 1 319 ? -20.773 -12.184 -1.533 1.00 47.91 319 THR A CA 1
ATOM 2509 C C . THR A 1 319 ? -20.224 -11.001 -2.317 1.00 47.91 319 THR A C 1
ATOM 2511 O O . THR A 1 319 ? -20.634 -10.764 -3.453 1.00 47.91 319 THR A O 1
ATOM 2514 N N . ALA A 1 320 ? -19.245 -10.299 -1.745 1.00 48.22 320 ALA A N 1
ATOM 2515 C CA . ALA A 1 320 ? -18.606 -9.138 -2.369 1.00 48.22 320 ALA A CA 1
ATOM 2516 C C . ALA A 1 320 ? -17.816 -9.474 -3.650 1.00 48.22 320 ALA A C 1
ATOM 2518 O O . ALA A 1 320 ? -17.413 -8.560 -4.372 1.00 48.22 320 ALA A O 1
ATOM 2519 N N . PHE A 1 321 ? -17.562 -10.762 -3.914 1.00 55.09 321 PHE A N 1
ATOM 2520 C CA . PHE A 1 321 ? -16.803 -11.197 -5.074 1.00 55.09 321 PHE A CA 1
ATOM 2521 C C . PHE A 1 321 ? -17.197 -12.604 -5.553 1.00 55.09 321 PHE A C 1
ATOM 2523 O O . PHE A 1 321 ? -17.084 -13.569 -4.796 1.00 55.09 321 PHE A O 1
ATOM 2530 N N . PHE A 1 322 ? -17.618 -12.739 -6.812 1.00 62.31 322 PHE A N 1
ATOM 2531 C CA . PHE A 1 322 ? -17.830 -14.043 -7.452 1.00 62.31 322 PHE A CA 1
ATOM 2532 C C . PHE A 1 322 ? -17.457 -14.003 -8.938 1.00 62.31 322 PHE A C 1
ATOM 2534 O O . PHE A 1 322 ? -17.544 -12.964 -9.592 1.00 62.31 322 PHE A O 1
ATOM 2541 N N . SER A 1 323 ? -17.050 -15.146 -9.486 1.00 68.25 323 SER A N 1
ATOM 2542 C CA . SER A 1 323 ? -16.880 -15.339 -10.926 1.00 68.25 323 SER A CA 1
ATOM 2543 C C . SER A 1 323 ? -17.771 -16.465 -11.433 1.00 68.25 323 SER A C 1
ATOM 2545 O O . SER A 1 323 ? -18.037 -17.417 -10.702 1.00 68.25 323 SER A O 1
ATOM 2547 N N . VAL A 1 324 ? -18.244 -16.350 -12.669 1.00 73.50 324 VAL A N 1
ATOM 2548 C CA . VAL A 1 324 ? -19.094 -17.335 -13.339 1.00 73.50 324 VAL A CA 1
ATOM 2549 C C . VAL A 1 324 ? -18.523 -17.625 -14.719 1.00 73.50 324 VAL A C 1
ATOM 2551 O O . VAL A 1 324 ? -18.335 -16.710 -15.516 1.00 73.50 324 VAL A O 1
ATOM 2554 N N . GLU A 1 325 ? -18.285 -18.896 -15.026 1.00 80.25 325 GLU A N 1
ATOM 2555 C CA . GLU A 1 325 ? -17.909 -19.353 -16.365 1.00 80.25 325 GLU A CA 1
ATOM 2556 C C . GLU A 1 325 ? -18.923 -20.385 -16.882 1.00 80.25 325 GLU A C 1
ATOM 2558 O O . GLU A 1 325 ? -19.168 -21.373 -16.193 1.00 80.25 325 GLU A O 1
ATOM 2563 N N . PRO A 1 326 ? -19.506 -20.224 -18.082 1.00 81.50 326 PRO A N 1
ATOM 2564 C CA . PRO A 1 326 ? -20.316 -21.256 -18.719 1.00 81.50 326 PRO A CA 1
ATOM 2565 C C . PRO A 1 326 ? -19.555 -22.576 -18.838 1.00 81.50 326 PRO A C 1
ATOM 2567 O O . PRO A 1 326 ? -18.393 -22.593 -19.249 1.00 81.50 326 PRO A O 1
ATOM 2570 N N . CYS A 1 327 ? -20.225 -23.689 -18.541 1.00 78.75 327 CYS A N 1
ATOM 2571 C CA . CYS A 1 327 ? -19.660 -25.009 -18.798 1.00 78.75 327 CYS A CA 1
ATOM 2572 C C . CYS A 1 327 ? -19.291 -25.151 -20.286 1.00 78.75 327 CYS A C 1
ATOM 2574 O O . CYS A 1 327 ? -20.029 -24.691 -21.163 1.00 78.75 327 CYS A O 1
ATOM 2576 N N . SER A 1 328 ? -18.129 -25.756 -20.551 1.00 68.94 328 SER A N 1
ATOM 2577 C CA . SER A 1 328 ? -17.743 -26.210 -21.895 1.00 68.94 328 SER A CA 1
ATOM 2578 C C . SER A 1 328 ? -18.481 -27.488 -22.249 1.00 68.94 328 SER A C 1
ATOM 2580 O O . SER A 1 328 ? -18.650 -28.318 -21.324 1.00 68.94 328 SER A O 1
#